Protein AF-A0A969D0C8-F1 (afdb_monomer)

Foldseek 3Di:
DDPVVVVCLQQQKDFLVRLCVVLVHDSVVSVVVQVLLQPDDDDPPDHQWDQDPNTIIGGNLSSVLVNLLSLCVVQAFDSVLSSVVLNQQCVVVVHSRRLQAQVNLVQWDDPQQWTDSVVRGRITGGPPPHGNPCVVSVVQVVQFDADPRRGTQFGDPPDPPDGSRDGNVSDDDDPDD

Nearest PDB structures (foldseek):
  5i44-assembly4_G-2  TM=7.911E-01  e=1.269E-01  Bacillus subtilis subsp. subtilis str. 168
  5i44-assembly4_F-2  TM=8.322E-01  e=2.034E-01  Bacillus subtilis subsp. subtilis str. 168
  5hli-assembly1_A  TM=3.738E-01  e=1.599E+00  Staphylococcus epidermidis
  6elz-assembly1_n  TM=4.197E-01  e=2.277E+00  Saccharomyces cerevisiae S288C
  1ub9-assembly1_A-2  TM=3.449E-01  e=3.648E+00  Pyrococcus horikoshii OT3

Sequence (177 aa):
MTASETKAMKFGIYTIGEMARILRLPTNTVRRWLSAFDNMDWPKGSHYSVNLEGVRVADFHTLLEFYVMAVLVEVGVRTSEVIEAHHHLSQLYSTQHPFVQQSVLESIRTDGKKIHWEKDQILLTLDGSQQLNLQLIRVFFKKLNFDNKGKVRLFWPMGTEKAILMDPERRFGQPSH

Solvent-accessible surface area (backbone atoms only — not comparable to full-atom values): 10331 Å² total; per-residue (Å²): 139,57,77,67,63,63,46,34,67,68,52,39,39,36,40,48,68,52,46,12,63,75,69,72,45,58,50,68,56,47,50,51,52,51,50,55,58,53,70,48,96,56,66,92,92,63,66,59,58,48,74,56,96,90,40,60,30,25,43,53,67,53,54,49,35,50,47,52,50,48,54,45,38,70,37,32,30,54,68,68,57,54,54,50,51,46,56,51,41,16,62,77,69,72,32,92,61,32,75,50,25,46,73,54,55,73,44,60,43,68,84,62,55,36,44,29,30,79,94,70,79,46,74,48,62,38,71,73,81,42,80,53,59,60,62,57,58,53,54,54,52,74,28,50,38,63,48,101,84,34,43,71,42,36,48,22,91,78,37,92,88,52,65,54,78,42,50,76,84,62,58,83,92,71,86,85,126

pLDDT: mean 74.06, std 17.76, range [30.39, 96.62]

Radius of gyration: 16.22 Å; Cα contacts (8 Å, |Δi|>4): 226; chains: 1; bounding box: 55×40×39 Å

Secondary structure (DSSP, 8-state):
--HHHHHHHHHTEEEHHHHHHHHT--HHHHHHHHHHHHTS-PPTT--SEEEETTEEEEEHHHHHHHHHHHHHHHTT--HHHHHHHHHHHHHHTT-S-GGG-HHHHHHEEE-SSEEEETTTTEEEEP-SSS---HHHHHHHHTTEEE-TTS-EEEE-TT-TTS-B---TTSS-SS---

Mean predicted aligned error: 9.63 Å

Structure (mmCIF, N/CA/C/O backbone):
data_AF-A0A969D0C8-F1
#
_entry.id   AF-A0A969D0C8-F1
#
loop_
_atom_site.group_PDB
_atom_site.id
_atom_site.type_symbol
_atom_site.label_atom_id
_atom_site.label_alt_id
_atom_site.label_comp_id
_atom_site.label_asym_id
_atom_site.label_entity_id
_atom_site.label_seq_id
_atom_site.pdbx_PDB_ins_code
_atom_site.Cartn_x
_atom_site.Cartn_y
_atom_site.Cartn_z
_atom_site.occupancy
_atom_site.B_iso_or_equiv
_atom_site.auth_seq_id
_atom_site.auth_comp_id
_atom_site.auth_asym_id
_atom_site.auth_atom_id
_atom_site.pdbx_PDB_model_num
ATOM 1 N N . MET A 1 1 ? 4.299 -19.902 -20.053 1.00 38.31 1 MET A N 1
ATOM 2 C CA . MET A 1 1 ? 5.141 -19.125 -19.122 1.00 38.31 1 MET A CA 1
ATOM 3 C C . MET A 1 1 ? 6.460 -18.865 -19.823 1.00 38.31 1 MET A C 1
ATOM 5 O O . MET A 1 1 ? 7.070 -19.828 -20.276 1.00 38.31 1 MET A O 1
ATOM 9 N N . THR A 1 2 ? 6.837 -17.605 -20.029 1.00 32.97 2 THR A N 1
ATOM 10 C CA . THR A 1 2 ? 8.041 -17.218 -20.793 1.00 32.97 2 THR A CA 1
ATOM 11 C C . THR A 1 2 ? 9.205 -16.873 -19.857 1.00 32.97 2 THR A C 1
ATOM 13 O O . THR A 1 2 ? 9.002 -16.533 -18.693 1.00 32.97 2 THR A O 1
ATOM 16 N N . ALA A 1 3 ? 10.443 -16.968 -20.354 1.00 37.16 3 ALA A N 1
ATOM 17 C CA . ALA A 1 3 ? 11.670 -16.817 -19.560 1.00 37.16 3 ALA A CA 1
ATOM 18 C C . ALA A 1 3 ? 11.807 -15.458 -18.833 1.00 37.16 3 ALA A C 1
ATOM 20 O O . ALA A 1 3 ? 12.469 -15.383 -17.797 1.00 37.16 3 ALA A O 1
ATOM 21 N N . SER A 1 4 ? 11.151 -14.401 -19.325 1.00 39.34 4 SER A N 1
ATOM 22 C CA . SER A 1 4 ? 11.127 -13.084 -18.671 1.00 39.34 4 SER A CA 1
ATOM 23 C C . SER A 1 4 ? 10.300 -13.070 -17.379 1.00 39.34 4 SER A C 1
ATOM 25 O O . SER A 1 4 ? 10.699 -12.422 -16.415 1.00 39.34 4 SER A O 1
ATOM 27 N N . GLU A 1 5 ? 9.216 -13.852 -17.302 1.00 38.56 5 GLU A N 1
ATOM 28 C CA . GLU A 1 5 ? 8.345 -13.937 -16.113 1.00 38.56 5 GLU A CA 1
ATOM 29 C C . GLU A 1 5 ? 9.046 -14.642 -14.941 1.00 38.56 5 GLU A C 1
ATOM 31 O O . GLU A 1 5 ? 8.828 -14.333 -13.773 1.00 38.56 5 GLU A O 1
ATOM 36 N N . THR A 1 6 ? 9.938 -15.592 -15.245 1.00 42.38 6 THR A N 1
ATOM 37 C CA . THR A 1 6 ? 10.742 -16.298 -14.232 1.00 42.38 6 THR A CA 1
ATOM 38 C C . THR A 1 6 ? 11.871 -15.422 -13.680 1.00 42.38 6 THR A C 1
ATOM 40 O O . THR A 1 6 ? 12.403 -15.708 -12.607 1.00 42.38 6 THR A O 1
ATOM 43 N N . LYS A 1 7 ? 12.253 -14.366 -14.412 1.00 39.50 7 LYS A N 1
ATOM 44 C CA . LYS A 1 7 ? 13.307 -13.422 -14.034 1.00 39.50 7 LYS A CA 1
ATOM 45 C C . LYS A 1 7 ? 12.775 -12.429 -12.994 1.00 39.50 7 LYS A C 1
ATOM 47 O O . LYS A 1 7 ? 13.327 -12.367 -11.906 1.00 39.50 7 LYS A O 1
ATOM 52 N N . ALA A 1 8 ? 11.657 -11.756 -13.266 1.00 41.12 8 ALA A N 1
ATOM 53 C CA . ALA A 1 8 ? 11.033 -10.777 -12.363 1.00 41.12 8 ALA A CA 1
ATOM 54 C C . ALA A 1 8 ? 10.718 -11.350 -10.964 1.00 41.12 8 ALA A C 1
ATOM 56 O O . ALA A 1 8 ? 11.125 -10.796 -9.942 1.00 41.12 8 ALA A O 1
ATOM 57 N N . MET A 1 9 ? 10.131 -12.553 -10.919 1.00 45.25 9 MET A N 1
ATOM 58 C CA . MET A 1 9 ? 9.784 -13.247 -9.669 1.00 45.25 9 MET A CA 1
ATOM 59 C C . MET A 1 9 ? 11.009 -13.663 -8.831 1.00 45.25 9 MET A C 1
ATOM 61 O O . MET A 1 9 ? 10.893 -13.847 -7.623 1.00 45.25 9 MET A O 1
ATOM 65 N N . LYS A 1 10 ? 12.190 -13.801 -9.454 1.00 44.91 10 LYS A N 1
ATOM 66 C CA . LYS A 1 10 ? 13.462 -14.083 -8.764 1.00 44.91 10 LYS A CA 1
ATOM 67 C C . LYS A 1 10 ? 14.134 -12.835 -8.181 1.00 44.91 10 LYS A C 1
ATOM 69 O O . LYS A 1 10 ? 15.018 -13.001 -7.348 1.00 44.91 10 LYS A O 1
ATOM 74 N N . PHE A 1 11 ? 13.741 -11.632 -8.607 1.00 52.44 11 PHE A N 1
ATOM 75 C CA . PHE A 1 11 ? 14.396 -10.367 -8.238 1.00 52.44 11 PHE A CA 1
ATOM 76 C C . PHE A 1 11 ? 13.518 -9.429 -7.398 1.00 52.44 11 PHE A C 1
ATOM 78 O O . PHE A 1 11 ? 13.936 -8.316 -7.100 1.00 52.44 11 PHE A O 1
ATOM 85 N N . GLY A 1 12 ? 12.305 -9.849 -7.020 1.00 69.38 12 GLY A N 1
ATOM 86 C CA . GLY A 1 12 ? 11.423 -9.038 -6.173 1.00 69.38 12 GLY A CA 1
ATOM 87 C C . GLY A 1 12 ? 10.937 -7.744 -6.837 1.00 69.38 12 GLY A C 1
ATOM 88 O O . GLY A 1 12 ? 10.541 -6.821 -6.131 1.00 69.38 12 GLY A O 1
ATOM 89 N N . ILE A 1 13 ? 10.964 -7.681 -8.173 1.00 80.38 13 ILE A N 1
ATOM 90 C CA . ILE A 1 13 ? 10.422 -6.575 -8.966 1.00 80.38 13 ILE A CA 1
ATOM 91 C C . ILE A 1 13 ? 9.323 -7.082 -9.889 1.00 80.38 13 ILE A C 1
ATOM 93 O O . ILE A 1 13 ? 9.378 -8.202 -10.392 1.00 80.38 13 ILE A O 1
ATOM 97 N N . TYR A 1 14 ? 8.329 -6.236 -10.114 1.00 84.75 14 TYR A N 1
ATOM 98 C CA . TYR A 1 14 ? 7.092 -6.586 -10.785 1.00 84.75 14 TYR A CA 1
ATOM 99 C C . TYR A 1 14 ? 6.727 -5.519 -11.799 1.00 84.75 14 TYR A C 1
ATOM 101 O O . TYR A 1 14 ? 6.583 -4.340 -11.476 1.00 84.75 14 TYR A O 1
ATOM 109 N N . THR A 1 15 ? 6.528 -5.935 -13.042 1.00 90.56 15 THR A N 1
ATOM 110 C CA . THR A 1 15 ? 5.886 -5.090 -14.046 1.00 90.56 15 THR A CA 1
ATOM 111 C C . THR A 1 15 ? 4.417 -4.863 -13.684 1.00 90.56 15 THR A C 1
ATOM 113 O O . THR A 1 15 ? 3.783 -5.684 -13.018 1.00 90.56 15 THR A O 1
ATOM 116 N N . ILE A 1 16 ? 3.818 -3.794 -14.215 1.00 93.44 16 ILE A N 1
ATOM 117 C CA . ILE A 1 16 ? 2.374 -3.530 -14.057 1.00 93.44 16 ILE A CA 1
ATOM 118 C C . ILE A 1 16 ? 1.531 -4.742 -14.503 1.00 93.44 16 ILE A C 1
ATOM 120 O O . ILE A 1 16 ? 0.523 -5.061 -13.875 1.00 93.44 16 ILE A O 1
ATOM 124 N N . GLY A 1 17 ? 1.939 -5.435 -15.574 1.00 89.62 17 GLY A N 1
ATOM 125 C CA . GLY A 1 17 ? 1.243 -6.625 -16.071 1.00 89.62 17 GLY A CA 1
ATOM 126 C C . GLY A 1 17 ? 1.322 -7.815 -15.110 1.00 89.62 17 GLY A C 1
ATOM 127 O O . GLY A 1 17 ? 0.329 -8.514 -14.902 1.00 89.62 17 GLY A O 1
ATOM 128 N N . GLU A 1 18 ? 2.476 -8.031 -14.479 1.00 86.56 18 GLU A N 1
ATOM 129 C CA . GLU A 1 18 ? 2.645 -9.066 -13.456 1.00 86.56 18 GLU A CA 1
ATOM 130 C C . GLU A 1 18 ? 1.838 -8.758 -12.203 1.00 86.56 18 GLU A C 1
ATOM 132 O O . GLU A 1 18 ? 1.086 -9.623 -11.757 1.00 86.56 18 GLU A O 1
ATOM 137 N N . MET A 1 19 ? 1.912 -7.525 -11.693 1.00 89.31 19 MET A N 1
ATOM 138 C CA . MET A 1 19 ? 1.097 -7.083 -10.560 1.00 89.31 19 MET A CA 1
ATOM 139 C C . MET A 1 19 ? -0.395 -7.279 -10.846 1.00 89.31 19 MET A C 1
ATOM 141 O O . MET A 1 19 ? -1.100 -7.865 -10.034 1.00 89.31 19 MET A O 1
ATOM 145 N N . ALA A 1 20 ? -0.875 -6.863 -12.023 1.00 90.88 20 ALA A N 1
ATOM 146 C CA . ALA A 1 20 ? -2.274 -7.016 -12.427 1.00 90.88 20 ALA A CA 1
ATOM 147 C C . ALA A 1 20 ? -2.731 -8.479 -12.393 1.00 90.88 20 ALA A C 1
ATOM 149 O O . ALA A 1 20 ? -3.786 -8.796 -11.849 1.00 90.88 20 ALA A O 1
ATOM 150 N N . ARG A 1 21 ? -1.907 -9.389 -12.911 1.00 85.25 21 ARG A N 1
ATOM 151 C CA . ARG A 1 21 ? -2.186 -10.827 -12.894 1.00 85.25 21 ARG A CA 1
ATOM 152 C C . ARG A 1 21 ? -2.145 -11.421 -11.484 1.00 85.25 21 ARG A C 1
ATOM 154 O O . ARG A 1 21 ? -3.011 -12.229 -11.159 1.00 85.25 21 ARG A O 1
ATOM 161 N N . ILE A 1 22 ? -1.162 -11.044 -10.665 1.00 81.62 22 ILE A N 1
ATOM 162 C CA . ILE A 1 22 ? -1.009 -11.540 -9.287 1.00 81.62 22 ILE A CA 1
ATOM 163 C C . ILE A 1 22 ? -2.186 -11.079 -8.424 1.00 81.62 22 ILE A C 1
ATOM 165 O O . ILE A 1 22 ? -2.800 -11.890 -7.733 1.00 81.62 22 ILE A O 1
ATOM 169 N N . LEU A 1 23 ? -2.521 -9.792 -8.506 1.00 84.62 23 LEU A N 1
ATOM 170 C CA . LEU A 1 23 ? -3.589 -9.157 -7.735 1.00 84.62 23 LEU A CA 1
ATOM 171 C C . LEU A 1 23 ? -4.983 -9.412 -8.323 1.00 84.62 23 LEU A C 1
ATOM 173 O O . LEU A 1 23 ? -5.976 -9.074 -7.692 1.00 84.62 23 LEU A O 1
ATOM 177 N N . ARG A 1 24 ? -5.063 -10.000 -9.526 1.00 86.62 24 ARG A N 1
ATOM 178 C CA . ARG A 1 24 ? -6.306 -10.210 -10.291 1.00 86.62 24 ARG A CA 1
ATOM 179 C C . ARG A 1 24 ? -7.084 -8.909 -10.524 1.00 86.62 24 ARG A C 1
ATOM 181 O O . ARG A 1 24 ? -8.310 -8.886 -10.482 1.00 86.62 24 ARG A O 1
ATOM 188 N N . LEU A 1 25 ? -6.358 -7.830 -10.806 1.00 92.19 25 LEU A N 1
ATOM 189 C CA . LEU A 1 25 ? -6.903 -6.502 -11.085 1.00 92.19 25 LEU A CA 1
ATOM 190 C C . LEU A 1 25 ? -6.736 -6.137 -12.565 1.00 92.19 25 LEU A C 1
ATOM 192 O O . LEU A 1 25 ? -5.778 -6.577 -13.206 1.00 92.19 25 LEU A O 1
ATOM 196 N N . PRO A 1 26 ? -7.593 -5.261 -13.119 1.00 96.44 26 PRO A N 1
ATOM 197 C CA . PRO A 1 26 ? -7.346 -4.679 -14.431 1.00 96.44 26 PRO A CA 1
ATOM 198 C C . PRO A 1 26 ? -6.002 -3.937 -14.466 1.00 96.44 26 PRO A C 1
ATOM 200 O O . PRO A 1 26 ? -5.683 -3.156 -1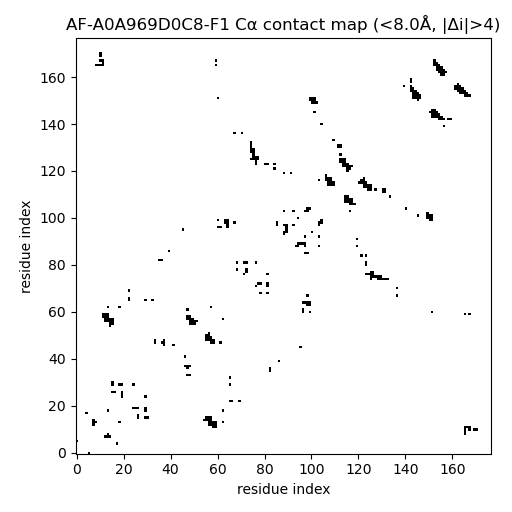3.567 1.00 96.44 26 PRO A O 1
ATOM 203 N N . THR A 1 27 ? -5.234 -4.099 -15.546 1.00 96.25 27 THR A N 1
ATOM 204 C CA . THR A 1 27 ? -3.927 -3.433 -15.723 1.00 96.25 27 THR A CA 1
ATOM 205 C C . THR A 1 27 ? -4.022 -1.911 -15.586 1.00 96.25 27 THR A C 1
ATOM 207 O O . THR A 1 27 ? -3.133 -1.281 -15.016 1.00 96.25 27 THR A O 1
ATOM 210 N N . ASN A 1 28 ? -5.118 -1.311 -16.062 1.00 96.62 28 ASN A N 1
ATOM 211 C CA . ASN A 1 28 ? -5.357 0.125 -15.917 1.00 96.62 28 ASN A CA 1
ATOM 212 C C . ASN A 1 28 ? -5.545 0.547 -14.453 1.00 96.62 28 ASN A C 1
ATOM 214 O O . ASN A 1 28 ? -5.093 1.630 -14.089 1.00 96.62 28 ASN A O 1
ATOM 218 N N . THR A 1 29 ? -6.150 -0.293 -13.609 1.00 96.19 29 THR A N 1
ATOM 219 C CA . THR A 1 29 ? -6.295 -0.028 -12.169 1.00 96.19 29 THR A CA 1
ATOM 220 C C . THR A 1 29 ? -4.928 0.024 -11.500 1.00 96.19 29 THR A C 1
ATOM 222 O O . THR A 1 29 ? -4.594 1.035 -10.886 1.00 96.19 29 THR A O 1
ATOM 225 N N . VAL A 1 30 ? -4.097 -1.000 -11.717 1.00 96.12 30 VAL A N 1
ATOM 226 C CA . VAL A 1 30 ? -2.728 -1.054 -11.175 1.00 96.12 30 VAL A CA 1
ATOM 227 C C . VAL A 1 30 ? -1.901 0.137 -11.653 1.00 96.12 30 VAL A C 1
ATOM 229 O O . VAL A 1 30 ? -1.245 0.796 -10.852 1.00 96.12 30 VAL A O 1
ATOM 232 N N . ARG A 1 31 ? -1.971 0.473 -12.949 1.00 95.94 31 ARG A N 1
ATOM 233 C CA . ARG A 1 31 ? -1.275 1.641 -13.505 1.00 95.94 31 ARG A CA 1
ATOM 234 C C . ARG A 1 31 ? -1.708 2.940 -12.822 1.00 95.94 31 ARG A C 1
ATOM 236 O O . ARG A 1 31 ? -0.854 3.762 -12.506 1.00 95.94 31 ARG A O 1
ATOM 243 N N . ARG A 1 32 ? -3.015 3.132 -12.604 1.00 95.50 32 ARG A N 1
ATOM 244 C CA . ARG A 1 32 ? -3.549 4.332 -11.941 1.00 95.50 32 ARG A CA 1
ATOM 245 C C . ARG A 1 32 ? -3.088 4.431 -10.493 1.00 95.50 32 ARG A C 1
ATOM 247 O O . ARG A 1 32 ? -2.685 5.514 -10.089 1.00 95.50 32 ARG A O 1
ATOM 254 N N . TRP A 1 33 ? -3.119 3.334 -9.738 1.00 96.25 33 TRP A N 1
ATOM 255 C CA . TRP A 1 33 ? -2.635 3.321 -8.355 1.00 96.25 33 TRP A CA 1
ATOM 256 C C . TRP A 1 33 ? -1.141 3.619 -8.279 1.00 96.25 33 TRP A C 1
ATOM 258 O O . TRP A 1 33 ? -0.735 4.470 -7.499 1.00 96.25 33 TRP A O 1
ATOM 268 N N . LEU A 1 34 ? -0.336 3.019 -9.160 1.00 94.62 34 LEU A N 1
ATOM 269 C CA . LEU A 1 34 ? 1.111 3.244 -9.183 1.00 94.62 34 LEU A CA 1
ATOM 270 C C . LEU A 1 34 ? 1.465 4.686 -9.529 1.00 94.62 34 LEU A C 1
ATOM 272 O O . LEU A 1 34 ? 2.328 5.279 -8.898 1.00 94.62 34 LEU A O 1
ATOM 276 N N . SER A 1 35 ? 0.762 5.284 -10.491 1.00 93.81 35 SER A N 1
ATOM 277 C CA . SER A 1 35 ? 0.888 6.718 -10.758 1.00 93.81 35 SER A CA 1
ATOM 278 C C . SER A 1 35 ? 0.416 7.587 -9.593 1.00 93.81 35 SER A C 1
ATOM 280 O O . SER A 1 35 ? 1.051 8.597 -9.329 1.00 93.81 35 SER A O 1
ATOM 282 N N . ALA A 1 36 ? -0.660 7.223 -8.890 1.00 92.94 36 ALA A N 1
ATOM 283 C CA . ALA A 1 36 ? -1.110 7.981 -7.723 1.00 92.94 36 ALA A CA 1
ATOM 284 C C . ALA A 1 36 ? -0.065 7.959 -6.602 1.00 92.94 36 ALA A C 1
ATOM 286 O O . ALA A 1 36 ? 0.207 9.003 -6.024 1.00 92.94 36 ALA A O 1
ATOM 287 N N . PHE A 1 37 ? 0.542 6.799 -6.344 1.00 91.81 37 PHE A N 1
ATOM 288 C CA . PHE A 1 37 ? 1.586 6.652 -5.337 1.00 91.81 37 PHE A CA 1
ATOM 289 C C . PHE A 1 37 ? 2.854 7.401 -5.751 1.00 91.81 37 PHE A C 1
ATOM 291 O O . PHE A 1 37 ? 3.355 8.179 -4.958 1.00 91.81 37 PHE A O 1
ATOM 298 N N . ASP A 1 38 ? 3.340 7.269 -6.989 1.00 89.94 38 ASP A N 1
ATOM 299 C CA . ASP A 1 38 ? 4.540 7.999 -7.443 1.00 89.94 38 ASP A CA 1
ATOM 300 C C . ASP A 1 38 ? 4.375 9.527 -7.478 1.00 89.94 38 ASP A C 1
ATOM 302 O O . ASP A 1 38 ? 5.367 10.242 -7.373 1.00 89.94 38 ASP A O 1
ATOM 306 N N . ASN A 1 39 ? 3.145 10.025 -7.625 1.00 89.19 39 ASN A N 1
ATOM 307 C CA . ASN A 1 39 ? 2.849 11.459 -7.650 1.00 89.19 39 ASN A CA 1
ATOM 308 C C . ASN A 1 39 ? 2.657 12.076 -6.251 1.00 89.19 39 ASN A C 1
ATOM 310 O O . ASN A 1 39 ? 2.372 13.271 -6.164 1.00 89.19 39 ASN A O 1
ATOM 314 N N . MET A 1 40 ? 2.748 11.291 -5.171 1.00 86.00 40 MET A N 1
ATOM 315 C CA . MET A 1 40 ? 2.734 11.834 -3.809 1.00 86.00 40 MET A CA 1
ATOM 316 C C . MET A 1 40 ? 4.042 12.575 -3.504 1.00 86.00 40 MET A C 1
ATOM 318 O O . MET A 1 40 ? 5.074 12.334 -4.133 1.00 86.00 40 MET A O 1
ATOM 322 N N . ASP A 1 41 ? 3.993 13.481 -2.528 1.00 82.06 41 ASP A N 1
ATOM 323 C CA . ASP A 1 41 ? 5.163 14.247 -2.106 1.00 82.06 41 ASP A CA 1
ATOM 324 C C . ASP A 1 41 ? 6.080 13.376 -1.237 1.00 82.06 41 ASP A C 1
ATOM 326 O O . ASP A 1 41 ? 5.866 13.200 -0.035 1.00 82.06 41 ASP A O 1
ATOM 330 N N . TRP A 1 42 ? 7.073 12.760 -1.877 1.00 79.88 42 TRP A N 1
ATOM 331 C CA . TRP A 1 42 ? 8.028 11.879 -1.218 1.00 79.88 42 TRP A CA 1
ATOM 332 C C . TRP A 1 42 ? 9.370 12.562 -0.952 1.00 79.88 42 TRP A C 1
ATOM 334 O O . TRP A 1 42 ? 9.827 13.382 -1.755 1.00 79.88 42 TRP A O 1
ATOM 344 N N . PRO A 1 43 ? 10.097 12.145 0.105 1.00 74.88 43 PRO A N 1
ATOM 345 C CA . PRO A 1 43 ? 11.495 12.514 0.267 1.00 74.88 43 PRO A CA 1
ATOM 346 C C . PRO A 1 43 ? 12.294 12.187 -0.998 1.00 74.88 43 PRO A C 1
ATOM 348 O O . PRO A 1 43 ? 12.148 11.108 -1.583 1.00 74.88 43 PRO A O 1
ATOM 351 N N . LYS A 1 44 ? 13.166 13.115 -1.400 1.00 68.75 44 LYS A N 1
ATOM 352 C CA . LYS A 1 44 ? 13.945 13.036 -2.641 1.00 68.75 44 LYS A CA 1
ATOM 353 C C . LYS A 1 44 ? 14.615 11.663 -2.804 1.00 68.75 44 LYS A C 1
ATOM 355 O O . LYS A 1 44 ? 15.421 11.266 -1.968 1.00 68.75 44 LYS A O 1
ATOM 360 N N . GLY A 1 45 ? 14.310 10.982 -3.910 1.00 64.81 45 GLY A N 1
ATOM 361 C CA . GLY A 1 45 ? 14.854 9.660 -4.245 1.00 64.81 45 GLY A CA 1
ATOM 362 C C . GLY A 1 45 ? 13.987 8.472 -3.816 1.00 64.81 45 GLY A C 1
ATOM 363 O O . GLY A 1 45 ? 14.343 7.340 -4.133 1.00 64.81 45 GLY A O 1
ATOM 364 N N . SER A 1 46 ? 12.855 8.707 -3.147 1.00 75.50 46 SER A N 1
ATOM 365 C CA . SER A 1 46 ? 11.878 7.657 -2.840 1.00 75.50 46 SER A CA 1
ATOM 366 C C . SER A 1 46 ? 10.849 7.578 -3.965 1.00 75.50 46 SER A C 1
ATOM 368 O O . SER A 1 46 ? 10.173 8.560 -4.268 1.00 75.50 46 SER A O 1
ATOM 370 N N . HIS A 1 47 ? 10.746 6.409 -4.592 1.00 81.44 47 HIS A N 1
ATOM 371 C CA . HIS A 1 47 ? 9.798 6.146 -5.670 1.00 81.44 47 HIS A CA 1
ATOM 372 C C . HIS A 1 47 ? 9.178 4.770 -5.485 1.00 81.44 47 HIS A C 1
ATOM 374 O O . HIS A 1 47 ? 9.825 3.835 -5.010 1.00 81.44 47 HIS A O 1
ATOM 380 N N . TYR A 1 48 ? 7.914 4.654 -5.863 1.00 89.31 48 TYR A N 1
ATOM 381 C CA . TYR A 1 48 ? 7.163 3.407 -5.858 1.00 89.31 48 TYR A CA 1
ATOM 382 C C . TYR A 1 48 ? 7.410 2.581 -7.117 1.00 89.31 48 TYR A C 1
ATOM 384 O O . TYR A 1 48 ? 7.198 1.368 -7.133 1.00 89.31 48 TYR A O 1
ATOM 392 N N . SER A 1 49 ? 7.884 3.225 -8.182 1.00 90.62 49 SER A N 1
ATOM 393 C CA . SER A 1 49 ? 8.343 2.529 -9.371 1.00 90.62 49 SER A CA 1
ATOM 394 C C . SER A 1 49 ? 9.562 3.174 -10.009 1.00 90.62 49 SER A C 1
ATOM 396 O O . SER A 1 49 ? 9.831 4.364 -9.859 1.00 90.62 49 SER A O 1
ATOM 398 N N . VAL A 1 50 ? 10.290 2.365 -10.771 1.00 88.12 50 VAL A N 1
ATOM 399 C CA . VAL A 1 50 ? 11.427 2.797 -11.581 1.00 88.12 50 VAL A CA 1
ATOM 400 C C . VAL A 1 50 ? 11.251 2.310 -13.013 1.00 88.12 50 VAL A C 1
ATOM 402 O O . VAL A 1 50 ? 10.606 1.291 -13.268 1.00 88.12 50 VAL A O 1
ATOM 405 N N . ASN A 1 51 ? 11.825 3.039 -13.969 1.00 87.50 51 ASN A N 1
ATOM 406 C CA . ASN A 1 51 ? 11.926 2.565 -15.345 1.00 87.50 51 ASN A CA 1
ATOM 407 C C . ASN A 1 51 ? 13.216 1.756 -15.501 1.00 87.50 51 ASN A C 1
ATOM 409 O O . ASN A 1 51 ? 14.310 2.311 -15.423 1.00 87.50 51 ASN A O 1
ATOM 413 N N . LEU A 1 52 ? 13.077 0.457 -15.753 1.00 82.06 52 LEU A N 1
ATOM 414 C CA . LEU A 1 52 ? 14.169 -0.462 -16.040 1.00 82.06 52 LEU A CA 1
ATOM 415 C C . LEU A 1 52 ? 14.073 -0.887 -17.506 1.00 82.06 52 LEU A C 1
ATOM 417 O O . LEU A 1 52 ? 13.096 -1.518 -17.898 1.00 82.06 52 LEU A O 1
ATOM 421 N N . GLU A 1 53 ? 15.059 -0.508 -18.323 1.00 85.94 53 GLU A N 1
ATOM 422 C CA . GLU A 1 53 ? 15.115 -0.870 -19.753 1.00 85.94 53 GLU A CA 1
ATOM 423 C C . GLU A 1 53 ? 13.821 -0.518 -20.526 1.00 85.94 53 GLU A C 1
ATOM 425 O O . GLU A 1 53 ? 13.340 -1.273 -21.367 1.00 85.94 53 GLU A O 1
ATOM 430 N N . GLY A 1 54 ? 13.221 0.639 -20.218 1.00 86.12 54 GLY A N 1
ATOM 431 C CA . GLY A 1 54 ? 11.970 1.095 -20.843 1.00 86.12 54 GLY A CA 1
ATOM 432 C C . GLY A 1 54 ? 10.696 0.462 -20.270 1.00 86.12 54 GLY A C 1
ATOM 433 O O . GLY A 1 54 ? 9.600 0.744 -20.755 1.00 86.12 54 GLY A O 1
ATOM 434 N N . VAL A 1 55 ? 10.813 -0.357 -19.223 1.00 86.75 55 VAL A N 1
ATOM 435 C CA . VAL A 1 55 ? 9.688 -1.001 -18.544 1.00 86.75 55 VAL A CA 1
ATOM 436 C C . VAL A 1 55 ? 9.546 -0.456 -17.127 1.00 86.75 55 VAL A C 1
ATOM 438 O O . VAL A 1 55 ? 10.476 -0.506 -16.325 1.00 86.75 55 VAL A O 1
ATOM 441 N N . ARG A 1 56 ? 8.352 0.041 -16.794 1.00 90.25 56 ARG A N 1
ATOM 442 C CA . ARG A 1 56 ? 8.024 0.496 -15.439 1.00 90.25 56 ARG A CA 1
ATOM 443 C C . ARG A 1 56 ? 7.801 -0.705 -14.521 1.00 90.25 56 ARG A C 1
ATOM 445 O O . ARG A 1 56 ? 6.900 -1.515 -14.773 1.00 90.25 56 ARG A O 1
ATOM 452 N N . VAL A 1 57 ? 8.604 -0.799 -13.467 1.00 89.06 57 VAL A N 1
ATOM 453 C CA . VAL A 1 57 ? 8.582 -1.884 -12.479 1.00 89.06 57 VAL A CA 1
ATOM 454 C C . VAL A 1 57 ? 8.463 -1.329 -11.065 1.00 89.06 57 VAL A C 1
ATOM 456 O O . VAL A 1 57 ? 8.981 -0.254 -10.774 1.00 89.06 57 VAL A O 1
ATOM 459 N N . ALA A 1 58 ? 7.781 -2.067 -10.199 1.00 90.88 58 ALA A N 1
ATOM 460 C CA . ALA A 1 58 ? 7.640 -1.778 -8.777 1.00 90.88 58 ALA A CA 1
ATOM 461 C C . ALA A 1 58 ? 8.243 -2.914 -7.946 1.00 90.88 58 ALA A C 1
ATOM 463 O O . ALA A 1 58 ? 8.401 -4.030 -8.442 1.00 90.88 58 ALA A O 1
ATOM 464 N N . ASP A 1 59 ? 8.588 -2.640 -6.695 1.00 87.50 59 ASP A N 1
ATOM 465 C CA . ASP A 1 59 ? 9.189 -3.638 -5.816 1.00 87.50 59 ASP A CA 1
ATOM 466 C C . ASP A 1 59 ? 8.142 -4.547 -5.139 1.00 87.50 59 ASP A C 1
ATOM 468 O O . ASP A 1 59 ? 6.923 -4.409 -5.297 1.00 87.50 59 ASP A O 1
ATOM 472 N N . PHE A 1 60 ? 8.639 -5.512 -4.372 1.00 83.50 60 PHE A N 1
ATOM 473 C CA . PHE A 1 60 ? 7.821 -6.447 -3.610 1.00 83.50 60 PHE A CA 1
ATOM 474 C C . PHE A 1 60 ? 6.910 -5.760 -2.584 1.00 83.50 60 PHE A C 1
ATOM 476 O O . PHE A 1 60 ? 5.743 -6.139 -2.470 1.00 83.50 60 PHE A O 1
ATOM 483 N N . HIS A 1 61 ? 7.399 -4.749 -1.863 1.00 86.19 61 HIS A N 1
ATOM 484 C CA . HIS A 1 61 ? 6.585 -4.056 -0.863 1.00 86.19 61 HIS A CA 1
ATOM 485 C C . HIS A 1 61 ? 5.427 -3.317 -1.526 1.00 86.19 61 HIS A C 1
ATOM 487 O O . HIS A 1 61 ? 4.302 -3.405 -1.047 1.00 86.19 61 HIS A O 1
ATOM 493 N N . THR A 1 62 ? 5.655 -2.704 -2.687 1.00 91.31 62 THR A N 1
ATOM 494 C CA . THR A 1 62 ? 4.604 -2.071 -3.492 1.00 91.31 62 THR A CA 1
ATOM 495 C C . THR A 1 62 ? 3.539 -3.068 -3.948 1.00 91.31 62 THR A C 1
ATOM 497 O O . THR A 1 62 ? 2.345 -2.772 -3.911 1.00 91.31 62 THR A O 1
ATOM 500 N N . LEU A 1 63 ? 3.937 -4.278 -4.358 1.00 88.94 63 LEU A N 1
ATOM 501 C CA . LEU A 1 63 ? 2.981 -5.339 -4.686 1.00 88.94 63 LEU A CA 1
ATOM 502 C C . LEU A 1 63 ? 2.094 -5.692 -3.482 1.00 88.94 63 LEU A C 1
ATOM 504 O O . LEU A 1 63 ? 0.888 -5.881 -3.644 1.00 88.94 63 LEU A O 1
ATOM 508 N N . LEU A 1 64 ? 2.676 -5.776 -2.286 1.00 86.81 64 LEU A N 1
ATOM 509 C CA . LEU A 1 64 ? 1.944 -6.085 -1.060 1.00 86.81 64 LEU A CA 1
ATOM 510 C C . LEU A 1 64 ? 1.057 -4.919 -0.583 1.00 86.81 64 LEU A C 1
ATOM 512 O O . LEU A 1 64 ? -0.082 -5.160 -0.189 1.00 86.81 64 LEU A O 1
ATOM 516 N N . GLU A 1 65 ? 1.520 -3.671 -0.689 1.00 91.62 65 GLU A N 1
ATOM 517 C CA . GLU A 1 65 ? 0.709 -2.459 -0.479 1.00 91.62 65 GLU A CA 1
ATOM 518 C C . GLU A 1 65 ? -0.554 -2.506 -1.345 1.00 91.62 65 GLU A C 1
ATOM 520 O O . GLU A 1 65 ? -1.673 -2.311 -0.867 1.00 91.62 65 GLU A O 1
ATOM 525 N N . PHE A 1 66 ? -0.394 -2.861 -2.624 1.00 92.94 66 PHE A N 1
ATOM 526 C CA . PHE A 1 66 ? -1.515 -2.945 -3.557 1.00 92.94 66 PHE A CA 1
ATOM 527 C C . PHE A 1 66 ? -2.438 -4.119 -3.262 1.00 92.94 66 PHE A C 1
ATOM 529 O O . PHE A 1 66 ? -3.631 -4.030 -3.545 1.00 92.94 66 PHE A O 1
ATOM 536 N N . TYR A 1 67 ? -1.924 -5.201 -2.678 1.00 88.12 67 TYR A N 1
ATOM 537 C CA . TYR A 1 67 ? -2.774 -6.270 -2.172 1.00 88.12 67 TYR A CA 1
ATOM 538 C C . TYR A 1 67 ? -3.678 -5.759 -1.046 1.00 88.12 67 TYR A C 1
ATOM 540 O O . TYR A 1 67 ? -4.889 -5.968 -1.098 1.00 88.12 67 TYR A O 1
ATOM 548 N N . VAL A 1 68 ? -3.124 -5.058 -0.050 1.00 87.31 68 VAL A N 1
ATOM 549 C CA . VAL A 1 68 ? -3.927 -4.502 1.054 1.00 87.31 68 VAL A CA 1
ATOM 550 C C . VAL A 1 68 ? -4.938 -3.492 0.519 1.00 87.31 68 VAL A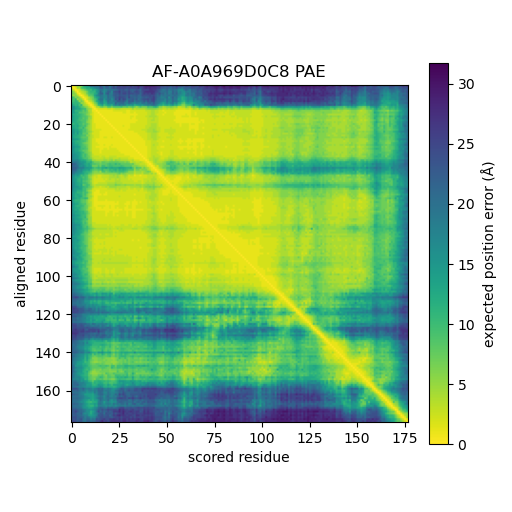 C 1
ATOM 552 O O . VAL A 1 68 ? -6.120 -3.575 0.848 1.00 87.31 68 VAL A O 1
ATOM 555 N N . MET A 1 69 ? -4.508 -2.608 -0.381 1.00 91.25 69 MET A N 1
ATOM 556 C CA . MET A 1 69 ? -5.384 -1.657 -1.062 1.00 91.25 69 MET A CA 1
ATOM 557 C C . MET A 1 69 ? -6.521 -2.349 -1.825 1.00 91.25 69 MET A C 1
ATOM 559 O O . MET A 1 69 ? -7.663 -1.902 -1.741 1.00 91.25 69 MET A O 1
ATOM 563 N N . ALA A 1 70 ? -6.242 -3.449 -2.530 1.00 88.94 70 ALA A N 1
ATOM 564 C CA . ALA A 1 70 ? -7.259 -4.228 -3.232 1.00 88.94 70 ALA A CA 1
ATOM 565 C C . ALA A 1 70 ? -8.306 -4.792 -2.275 1.00 88.94 70 ALA A C 1
ATOM 567 O O . ALA A 1 70 ? -9.493 -4.634 -2.538 1.00 88.94 70 ALA A O 1
ATOM 568 N N . VAL A 1 71 ? -7.881 -5.359 -1.143 1.00 83.50 71 VAL A N 1
ATOM 569 C CA . VAL A 1 71 ? -8.808 -5.872 -0.128 1.00 83.50 71 VAL A CA 1
ATOM 570 C C . VAL A 1 71 ? -9.657 -4.747 0.467 1.00 83.50 71 VAL A C 1
ATOM 572 O O . VAL A 1 71 ? -10.860 -4.921 0.627 1.00 83.50 71 VAL A O 1
ATOM 575 N N . LEU A 1 72 ? -9.068 -3.582 0.764 1.00 84.12 72 LEU A N 1
ATOM 576 C CA . LEU A 1 72 ? -9.800 -2.423 1.293 1.00 84.12 72 LEU A CA 1
ATOM 577 C C . LEU A 1 72 ? -10.848 -1.898 0.300 1.00 84.12 72 LEU A C 1
ATOM 579 O O . LEU A 1 72 ? -11.977 -1.604 0.686 1.00 84.12 72 LEU A O 1
ATOM 583 N N . VAL A 1 73 ? -10.489 -1.809 -0.982 1.00 87.81 73 VAL A N 1
ATOM 584 C CA . VAL A 1 73 ? -11.417 -1.393 -2.042 1.00 87.81 73 VAL A CA 1
ATOM 585 C C . VAL A 1 73 ? -12.508 -2.441 -2.268 1.00 87.81 73 VAL A C 1
ATOM 587 O O . VAL A 1 73 ? -13.666 -2.077 -2.450 1.00 87.81 73 VAL A O 1
ATOM 590 N N . GLU A 1 74 ? -12.168 -3.730 -2.221 1.00 83.44 74 GLU A N 1
ATOM 591 C CA . GLU A 1 74 ? -13.122 -4.833 -2.376 1.00 83.44 74 GLU A CA 1
ATOM 592 C C . GLU A 1 74 ? -14.197 -4.808 -1.286 1.00 83.44 74 GLU A C 1
ATOM 594 O O . GLU A 1 74 ? -15.366 -4.997 -1.600 1.00 83.44 74 GLU A O 1
ATOM 599 N N . VAL A 1 75 ? -13.838 -4.485 -0.037 1.00 77.44 75 VAL A N 1
ATOM 600 C CA . VAL A 1 75 ? -14.805 -4.365 1.072 1.00 77.44 75 VAL A CA 1
ATOM 601 C C . VAL A 1 75 ? -15.578 -3.039 1.088 1.00 77.44 75 VAL A C 1
ATOM 603 O O . VAL A 1 75 ? -16.318 -2.788 2.038 1.00 77.44 75 VAL A O 1
ATOM 606 N N . GLY A 1 76 ? -15.430 -2.196 0.061 1.00 79.19 76 GLY A N 1
ATOM 607 C CA . GLY A 1 76 ? -16.248 -0.995 -0.127 1.00 79.19 76 GLY A CA 1
ATOM 608 C C . GLY A 1 76 ? -15.629 0.312 0.373 1.00 79.19 76 GLY A C 1
ATOM 609 O O . GLY A 1 76 ? -16.344 1.301 0.538 1.00 79.19 76 GLY A O 1
ATOM 610 N N . VAL A 1 77 ? -14.317 0.360 0.638 1.00 84.06 77 VAL A N 1
ATOM 611 C CA . VAL A 1 77 ? -13.629 1.638 0.891 1.00 84.06 77 VAL A CA 1
ATOM 612 C C . VAL A 1 77 ? -13.348 2.331 -0.441 1.00 84.06 77 VAL A C 1
ATOM 614 O O . VAL A 1 77 ? -12.824 1.722 -1.380 1.00 84.06 77 VAL A O 1
ATOM 617 N N . ARG A 1 78 ? -13.634 3.634 -0.549 1.00 88.38 78 ARG A N 1
ATOM 618 C CA . ARG A 1 78 ? -13.341 4.369 -1.786 1.00 88.38 78 ARG A CA 1
ATOM 619 C C . ARG A 1 78 ? -11.835 4.418 -2.015 1.00 88.38 78 ARG A C 1
ATOM 621 O O . ARG A 1 78 ? -11.060 4.724 -1.115 1.00 88.38 78 ARG A O 1
ATOM 628 N N . THR A 1 79 ? -11.409 4.205 -3.259 1.00 91.19 79 THR A N 1
ATOM 629 C CA . THR A 1 79 ? -9.987 4.246 -3.643 1.00 91.19 79 THR A CA 1
ATOM 630 C C . THR A 1 79 ? -9.282 5.529 -3.188 1.00 91.19 79 THR A C 1
ATOM 632 O O . THR A 1 79 ? -8.140 5.463 -2.750 1.00 91.19 79 THR A O 1
ATOM 635 N N . SER A 1 80 ? -9.950 6.684 -3.269 1.00 90.88 80 SER A N 1
ATOM 636 C CA . SER A 1 80 ? -9.396 7.963 -2.807 1.00 90.88 80 SER A CA 1
ATOM 637 C C . SER A 1 80 ? -9.120 7.979 -1.304 1.00 90.88 80 SER A C 1
ATOM 639 O O . SER A 1 80 ? -8.082 8.479 -0.894 1.00 90.88 80 SER A O 1
ATOM 641 N N . GLU A 1 81 ? -10.006 7.388 -0.501 1.00 89.12 81 GLU A N 1
ATOM 642 C CA . GLU A 1 81 ? -9.842 7.312 0.954 1.00 89.12 81 GLU A CA 1
ATOM 643 C C . GLU A 1 81 ? -8.695 6.372 1.335 1.00 89.12 81 GLU A C 1
ATOM 645 O O . GLU A 1 81 ? -7.935 6.666 2.251 1.00 89.12 81 GLU A O 1
ATOM 650 N N . VAL A 1 82 ? -8.513 5.267 0.600 1.00 90.62 82 VAL A N 1
ATOM 651 C CA . VAL A 1 82 ? -7.359 4.377 0.813 1.00 90.62 82 VAL A CA 1
ATOM 652 C C . VAL A 1 82 ? -6.043 5.086 0.472 1.00 90.62 82 VAL A C 1
ATOM 654 O O . VAL A 1 82 ? -5.076 4.961 1.216 1.00 90.62 82 VAL A O 1
ATOM 657 N N . ILE A 1 83 ? -6.006 5.855 -0.622 1.00 91.94 83 ILE A N 1
ATOM 658 C CA . ILE A 1 83 ? -4.836 6.656 -1.028 1.00 91.94 83 ILE A CA 1
ATOM 659 C C . ILE A 1 83 ? -4.515 7.733 0.023 1.00 91.94 83 ILE A C 1
ATOM 661 O O . ILE A 1 83 ? -3.349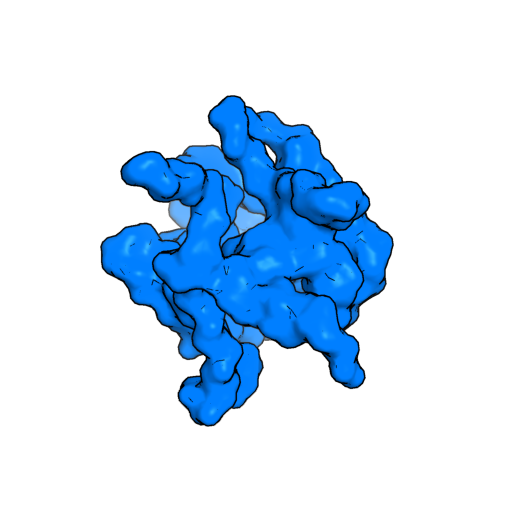 7.945 0.349 1.00 91.94 83 ILE A O 1
ATOM 665 N N . GLU A 1 84 ? -5.532 8.397 0.570 1.00 90.00 84 GLU A N 1
ATOM 666 C CA . GLU A 1 84 ? -5.369 9.409 1.617 1.00 90.00 84 GLU A CA 1
ATOM 667 C C . GLU A 1 84 ? -4.868 8.796 2.933 1.00 90.00 84 GLU A C 1
ATOM 669 O O . GLU A 1 84 ? -3.901 9.289 3.517 1.00 90.00 84 GLU A O 1
ATOM 674 N N . ALA A 1 85 ? -5.459 7.676 3.365 1.00 89.75 85 ALA A N 1
ATOM 675 C CA . ALA A 1 85 ? -5.001 6.943 4.543 1.00 89.75 85 ALA A CA 1
ATOM 676 C C . ALA A 1 85 ? -3.563 6.452 4.387 1.00 89.75 85 ALA A C 1
ATOM 678 O O . ALA A 1 85 ? -2.778 6.572 5.323 1.00 89.75 85 ALA A O 1
ATOM 679 N N . HIS A 1 86 ? -3.204 5.946 3.205 1.00 91.88 86 HIS A N 1
ATOM 680 C CA . HIS A 1 86 ? -1.830 5.576 2.893 1.00 91.88 86 HIS A CA 1
ATOM 681 C C . HIS A 1 86 ? -0.883 6.756 3.130 1.00 91.88 86 HIS A C 1
ATOM 683 O O . HIS A 1 86 ? 0.050 6.643 3.916 1.00 91.88 86 HIS A O 1
ATOM 689 N N . HIS A 1 87 ? -1.153 7.908 2.510 1.00 89.75 87 HIS A N 1
ATOM 690 C CA . HIS A 1 87 ? -0.313 9.096 2.652 1.00 89.75 87 HIS A CA 1
ATOM 691 C C . HIS A 1 87 ? -0.159 9.534 4.119 1.00 89.75 87 HIS A C 1
ATOM 693 O O . HIS A 1 87 ? 0.956 9.783 4.577 1.00 89.75 87 HIS A O 1
ATOM 699 N N . HIS A 1 88 ? -1.256 9.561 4.880 1.00 88.19 88 HIS A N 1
ATOM 700 C CA . HIS A 1 88 ? -1.222 9.905 6.302 1.00 88.19 88 HIS A CA 1
ATOM 701 C C . HIS A 1 88 ? -0.367 8.906 7.100 1.00 88.19 88 HIS A C 1
ATOM 703 O O . HIS A 1 88 ? 0.537 9.306 7.834 1.00 88.19 88 HIS A O 1
ATOM 709 N N . LEU A 1 89 ? -0.589 7.601 6.926 1.00 88.62 89 LEU A N 1
ATOM 710 C CA . LEU A 1 89 ? 0.179 6.570 7.628 1.00 88.62 89 LEU A CA 1
ATOM 711 C C . LEU A 1 89 ? 1.662 6.602 7.246 1.00 88.62 89 LEU A C 1
ATOM 713 O O . LEU A 1 89 ? 2.510 6.409 8.116 1.00 88.62 89 LEU A O 1
ATOM 717 N N . SER A 1 90 ? 1.994 6.885 5.984 1.00 88.94 90 SER A N 1
ATOM 718 C CA . SER A 1 90 ? 3.383 7.042 5.549 1.00 88.94 90 SER A CA 1
ATOM 719 C C . SER A 1 90 ? 4.098 8.144 6.329 1.00 88.94 90 SER A C 1
ATOM 721 O O . SER A 1 90 ? 5.230 7.949 6.771 1.00 88.94 90 SER A O 1
ATOM 723 N N . GLN A 1 91 ? 3.434 9.284 6.540 1.00 87.50 91 GLN A N 1
ATOM 724 C CA . GLN A 1 91 ? 3.979 10.398 7.317 1.00 87.50 91 GLN A CA 1
ATOM 725 C C . GLN A 1 91 ? 4.091 10.043 8.803 1.00 87.50 91 GLN A C 1
ATOM 727 O O . GLN A 1 91 ? 5.153 10.210 9.402 1.00 87.50 91 GLN A O 1
ATOM 732 N N . LEU A 1 92 ? 3.021 9.499 9.383 1.00 86.00 92 LEU A N 1
ATOM 733 C CA . LEU A 1 92 ? 2.948 9.183 10.808 1.00 86.00 92 LEU A CA 1
ATOM 734 C C . LEU A 1 92 ? 3.983 8.134 11.233 1.00 86.00 92 LEU A C 1
ATOM 736 O O . LEU A 1 92 ? 4.629 8.280 12.268 1.00 86.00 92 LEU A O 1
ATOM 740 N N . TYR A 1 93 ? 4.171 7.098 10.417 1.00 85.12 93 TYR A N 1
ATOM 741 C CA . TYR A 1 93 ? 5.113 6.012 10.688 1.00 85.12 93 TYR A CA 1
ATOM 742 C C . TYR A 1 93 ? 6.475 6.217 10.020 1.00 85.12 93 TYR A C 1
ATOM 744 O O . TYR A 1 93 ? 7.349 5.361 10.153 1.00 85.12 93 TYR A O 1
ATOM 752 N N . SER A 1 94 ? 6.671 7.340 9.317 1.00 87.31 94 SER A N 1
ATOM 753 C CA . SER A 1 94 ? 7.913 7.666 8.605 1.00 87.31 94 SER A CA 1
ATOM 754 C C . SER A 1 94 ? 8.400 6.509 7.721 1.00 87.31 94 SER A C 1
ATOM 756 O O . SER A 1 94 ? 9.577 6.144 7.716 1.00 87.31 94 SER A O 1
ATOM 758 N N . THR A 1 95 ? 7.471 5.901 6.985 1.00 87.12 95 THR A N 1
ATOM 759 C CA . THR A 1 95 ? 7.729 4.763 6.100 1.00 87.12 95 THR A CA 1
ATOM 760 C C . THR A 1 95 ? 7.120 5.025 4.738 1.00 87.12 95 THR A C 1
ATOM 762 O O . THR A 1 95 ? 6.015 5.552 4.624 1.00 87.12 95 THR A O 1
ATOM 765 N N . GLN A 1 96 ? 7.829 4.621 3.686 1.00 88.81 96 GLN A N 1
ATOM 766 C CA . GLN A 1 96 ? 7.260 4.661 2.350 1.00 88.81 96 GLN A CA 1
ATOM 767 C C . GLN A 1 96 ? 6.051 3.726 2.272 1.00 88.81 96 GLN A C 1
ATOM 769 O O . GLN A 1 96 ? 5.032 4.172 1.763 1.00 88.81 96 GLN A O 1
ATOM 774 N N . HIS A 1 97 ? 6.146 2.515 2.844 1.00 90.56 97 HIS A N 1
ATOM 775 C CA . HIS A 1 97 ? 5.184 1.410 2.720 1.00 90.56 97 HIS A CA 1
ATOM 776 C C . HIS A 1 97 ? 4.428 1.131 4.042 1.00 90.56 97 HIS A C 1
ATOM 778 O O . HIS A 1 97 ? 4.795 0.216 4.793 1.00 90.56 97 HIS A O 1
ATOM 784 N N . PRO A 1 98 ? 3.418 1.945 4.396 1.00 90.62 98 PRO A N 1
ATOM 785 C CA . PRO A 1 98 ? 2.694 1.828 5.654 1.00 90.62 98 PRO A CA 1
ATOM 786 C C . PRO A 1 98 ? 1.784 0.601 5.742 1.00 90.62 98 PRO A C 1
ATOM 788 O O . PRO A 1 98 ? 1.735 -0.020 6.801 1.00 90.62 98 PRO A O 1
ATOM 791 N N . PHE A 1 99 ? 1.075 0.201 4.683 1.00 89.31 99 PHE A N 1
ATOM 792 C CA . PHE A 1 99 ? 0.182 -0.963 4.727 1.00 89.31 99 PHE A CA 1
ATOM 793 C C . PHE A 1 99 ? 0.913 -2.300 4.819 1.00 89.31 99 PHE A C 1
ATOM 795 O O . PHE A 1 99 ? 0.268 -3.334 4.966 1.00 89.31 99 PHE A O 1
ATOM 802 N N . VAL A 1 100 ? 2.241 -2.319 4.758 1.00 86.75 100 VAL A N 1
ATOM 803 C CA . VAL A 1 100 ? 3.039 -3.528 5.014 1.00 86.75 100 VAL A CA 1
ATOM 804 C C . VAL A 1 100 ? 3.980 -3.377 6.204 1.00 86.75 100 VAL A C 1
ATOM 806 O O . VAL A 1 100 ? 4.831 -4.234 6.431 1.00 86.75 100 VAL A O 1
ATOM 809 N N . GLN A 1 101 ? 3.806 -2.323 7.002 1.00 87.06 101 GLN A N 1
ATOM 810 C CA . GLN A 1 101 ? 4.518 -2.145 8.259 1.00 87.06 101 GLN A CA 1
ATOM 811 C C . GLN A 1 101 ? 3.789 -2.891 9.382 1.00 87.06 101 GLN A C 1
ATOM 813 O O . GLN A 1 101 ? 2.599 -2.670 9.615 1.00 87.06 101 GLN A O 1
ATOM 818 N N . GLN A 1 102 ? 4.505 -3.736 10.132 1.00 84.19 102 GLN A N 1
ATOM 819 C CA . GLN A 1 102 ? 3.901 -4.559 11.189 1.00 84.19 102 GLN A CA 1
ATOM 820 C C . GLN A 1 102 ? 3.071 -3.735 12.190 1.00 84.19 102 GLN A C 1
ATOM 822 O O . GLN A 1 102 ? 1.930 -4.087 12.481 1.00 84.19 102 GLN A O 1
ATOM 827 N N . SER A 1 103 ? 3.606 -2.605 12.662 1.00 82.88 103 SER A N 1
ATOM 828 C CA . SER A 1 103 ? 2.930 -1.737 13.637 1.00 82.88 103 SER A CA 1
ATOM 829 C C . SER A 1 103 ? 1.621 -1.139 13.117 1.00 82.88 103 SER A C 1
ATOM 831 O O . SER A 1 103 ? 0.673 -1.003 13.886 1.00 82.88 103 SER A O 1
ATOM 833 N N . VAL A 1 104 ? 1.562 -0.810 11.822 1.00 84.31 104 VAL A N 1
ATOM 834 C CA . VAL A 1 104 ? 0.367 -0.272 11.152 1.00 84.31 104 VAL A CA 1
ATOM 835 C C . VAL A 1 104 ? -0.671 -1.369 10.958 1.00 84.31 104 VAL A C 1
ATOM 837 O O . VAL A 1 104 ? -1.865 -1.150 11.141 1.00 84.31 104 VAL A O 1
ATOM 840 N N . LEU A 1 105 ? -0.232 -2.571 10.588 1.00 78.69 105 LEU A N 1
ATOM 841 C CA . LEU A 1 105 ? -1.129 -3.701 10.378 1.00 78.69 105 LEU A CA 1
ATOM 842 C C . LEU A 1 105 ? -1.750 -4.191 11.690 1.00 78.69 105 LEU A C 1
ATOM 844 O O . LEU A 1 105 ? -2.942 -4.500 11.745 1.00 78.69 105 LEU A O 1
ATOM 848 N N . GLU A 1 106 ? -0.963 -4.222 12.764 1.00 79.12 106 GLU A N 1
ATOM 849 C CA . GLU A 1 106 ? -1.421 -4.597 14.103 1.00 79.12 106 GLU A CA 1
ATOM 850 C C . GLU A 1 106 ? -2.379 -3.571 14.724 1.00 79.12 106 GLU A C 1
ATOM 852 O O . GLU A 1 106 ? -3.156 -3.931 15.618 1.00 79.12 106 GLU A O 1
ATOM 857 N N . SER A 1 107 ? -2.368 -2.316 14.265 1.00 77.94 107 SER A N 1
ATOM 858 C CA . SER A 1 107 ? -3.258 -1.257 14.751 1.00 77.94 107 SER A CA 1
ATOM 859 C C . SER A 1 107 ? -4.593 -1.166 14.002 1.00 77.94 107 SER A C 1
ATOM 861 O O . SER A 1 107 ? -5.497 -0.497 14.499 1.00 77.94 107 SER A O 1
ATOM 863 N N . ILE A 1 108 ? -4.788 -1.916 12.908 1.00 77.25 108 ILE A N 1
ATOM 864 C CA . ILE A 1 108 ? -6.072 -1.969 12.187 1.00 77.25 108 ILE A CA 1
ATOM 865 C C . ILE A 1 108 ? -7.173 -2.544 13.083 1.00 77.25 108 ILE A C 1
ATOM 867 O O . ILE A 1 108 ? -7.075 -3.656 13.621 1.00 77.25 108 ILE A O 1
ATOM 871 N N . ARG A 1 109 ? -8.272 -1.807 13.213 1.00 75.06 109 ARG A N 1
ATOM 872 C CA . ARG A 1 109 ? -9.488 -2.208 13.926 1.00 75.06 109 ARG A CA 1
ATOM 873 C C . ARG A 1 109 ? -10.718 -1.976 13.048 1.00 75.06 109 ARG A C 1
ATOM 875 O O . ARG A 1 109 ? -10.680 -1.219 12.082 1.00 75.06 109 ARG A O 1
ATOM 882 N N . THR A 1 110 ? -11.815 -2.660 13.364 1.00 71.19 110 THR A N 1
ATOM 883 C CA . THR A 1 110 ? -13.117 -2.422 12.731 1.00 71.19 110 THR A CA 1
ATOM 884 C C . THR A 1 110 ? -14.257 -2.659 13.706 1.00 71.19 110 THR A C 1
ATOM 886 O O . THR A 1 110 ? -14.135 -3.490 14.604 1.00 71.19 110 THR A O 1
ATOM 889 N N . ASP A 1 111 ? -15.386 -2.009 13.448 1.00 68.75 111 ASP A N 1
ATOM 890 C CA . ASP A 1 111 ? -16.700 -2.320 14.019 1.00 68.75 111 ASP A CA 1
ATOM 891 C C . ASP A 1 111 ? -17.643 -3.030 13.012 1.00 68.75 111 ASP A C 1
ATOM 893 O O . ASP A 1 111 ? -18.835 -3.185 13.269 1.00 68.75 111 ASP A O 1
ATOM 897 N N . GLY A 1 112 ? -17.127 -3.446 11.846 1.00 63.53 112 GLY A N 1
ATOM 898 C CA . GLY A 1 112 ? -17.889 -4.051 10.747 1.00 63.53 112 GLY A CA 1
ATOM 899 C C . GLY A 1 112 ? -18.492 -3.046 9.758 1.00 63.53 112 GLY A C 1
ATOM 900 O O . GLY A 1 112 ? -18.967 -3.459 8.703 1.00 63.53 112 GLY A O 1
ATOM 901 N N . LYS A 1 113 ? -18.448 -1.742 10.060 1.00 64.25 113 LYS A N 1
ATOM 902 C CA . LYS A 1 113 ? -18.915 -0.639 9.195 1.00 64.25 113 LYS A CA 1
ATOM 903 C C . LYS A 1 113 ? -17.825 0.388 8.895 1.00 64.25 113 LYS A C 1
ATOM 905 O O . LYS A 1 113 ? -17.936 1.143 7.931 1.00 64.25 113 LYS A O 1
ATOM 910 N N . LYS A 1 114 ? -16.790 0.442 9.726 1.00 69.44 114 LYS A N 1
ATOM 911 C CA . LYS A 1 114 ? -15.662 1.362 9.617 1.00 69.44 114 LYS A CA 1
ATOM 912 C C . LYS A 1 114 ? -14.364 0.628 9.895 1.00 69.44 114 LYS A C 1
ATOM 914 O O . LYS A 1 114 ? -14.306 -0.220 10.784 1.00 69.44 114 LYS A O 1
ATOM 919 N N . ILE A 1 115 ? -13.315 0.970 9.165 1.00 73.44 115 ILE A N 1
ATOM 920 C CA . ILE A 1 115 ? -11.941 0.565 9.466 1.00 73.44 115 ILE A CA 1
ATOM 921 C C . ILE A 1 115 ? -11.282 1.752 10.146 1.00 73.44 115 ILE A C 1
ATOM 923 O O . ILE A 1 115 ? -11.402 2.877 9.668 1.00 73.44 115 ILE A O 1
ATOM 927 N N . HIS A 1 116 ? -10.614 1.526 11.266 1.00 73.75 116 HIS A N 1
ATOM 928 C CA . HIS A 1 116 ? -9.931 2.597 11.968 1.00 73.75 116 HIS A CA 1
ATOM 929 C C . HIS A 1 116 ? -8.561 2.179 12.464 1.00 73.75 116 HIS A C 1
ATOM 931 O O . HIS A 1 116 ? -8.338 1.041 12.882 1.00 73.75 116 HIS A O 1
ATOM 937 N N . TRP A 1 117 ? -7.671 3.160 12.456 1.00 72.81 117 TRP A N 1
ATOM 938 C CA . TRP A 1 117 ? -6.419 3.139 13.184 1.00 72.81 117 TRP A CA 1
ATOM 939 C C . TRP A 1 117 ? -6.609 4.041 14.400 1.00 72.81 117 TRP A C 1
ATOM 941 O O . TRP A 1 117 ? -6.413 5.250 14.338 1.00 72.81 117 TRP A O 1
ATOM 951 N N . GLU A 1 118 ? -7.084 3.454 15.500 1.00 56.72 118 GLU A N 1
ATOM 952 C CA . GLU A 1 118 ? -7.562 4.177 16.693 1.00 56.72 118 GLU A CA 1
ATOM 953 C C . GLU A 1 118 ? -6.484 5.077 17.321 1.00 56.72 118 GLU A C 1
ATOM 955 O O . GLU A 1 118 ? -6.780 6.165 17.808 1.00 56.72 118 GLU A O 1
ATOM 960 N N . LYS A 1 119 ? -5.218 4.645 17.255 1.00 58.22 119 LYS A N 1
ATOM 961 C CA . LYS A 1 119 ? -4.060 5.426 17.720 1.00 58.22 119 LYS A CA 1
ATOM 962 C C . LYS A 1 119 ? -3.692 6.586 16.789 1.00 58.22 119 LYS A C 1
ATOM 964 O O . LYS A 1 119 ? -3.034 7.520 17.235 1.00 58.22 119 LYS A O 1
ATOM 969 N N . ASP A 1 120 ? -4.161 6.540 15.545 1.00 59.62 120 ASP A N 1
ATOM 970 C CA . ASP A 1 120 ? -3.675 7.361 14.434 1.00 59.62 120 ASP A CA 1
ATOM 971 C C . ASP A 1 120 ? -4.768 8.298 13.879 1.00 59.62 120 ASP A C 1
ATOM 973 O O . ASP A 1 120 ? -4.553 8.988 12.892 1.00 59.62 120 ASP A O 1
ATOM 977 N N . GLN A 1 121 ? -5.959 8.318 14.498 1.00 66.25 121 GLN A N 1
ATOM 978 C CA . GLN A 1 121 ? -7.129 9.132 14.116 1.00 66.25 121 GLN A CA 1
ATOM 979 C C . GLN A 1 121 ? -7.640 8.935 12.673 1.00 66.25 121 GLN A C 1
ATOM 981 O O . GLN A 1 121 ? -8.450 9.724 12.186 1.00 66.25 121 GLN A O 1
ATOM 986 N N . ILE A 1 122 ? -7.234 7.862 11.992 1.00 72.75 122 ILE A N 1
ATOM 987 C CA . ILE A 1 122 ? -7.714 7.536 10.644 1.00 72.75 122 ILE A CA 1
ATOM 988 C C . ILE A 1 122 ? -8.977 6.688 10.755 1.00 72.75 122 ILE A C 1
ATOM 990 O O . ILE A 1 122 ? -8.970 5.624 11.381 1.00 72.75 122 ILE A O 1
ATOM 994 N N . LEU A 1 123 ? -10.047 7.147 10.105 1.00 71.88 123 LEU A N 1
ATOM 995 C CA . LEU A 1 123 ? -11.340 6.474 10.053 1.00 71.88 123 LEU A CA 1
ATOM 996 C C . LEU A 1 123 ? -11.803 6.345 8.602 1.00 71.88 123 LEU A C 1
ATOM 998 O O . LEU A 1 123 ? -12.220 7.318 7.981 1.00 71.88 123 LEU A O 1
ATOM 1002 N N . LEU A 1 124 ? -11.767 5.126 8.078 1.00 73.19 124 LEU A N 1
ATOM 1003 C CA . LEU A 1 124 ? -12.279 4.787 6.759 1.00 73.19 124 LEU A CA 1
ATOM 1004 C C . LEU A 1 124 ? -13.692 4.234 6.902 1.00 73.19 124 LEU A C 1
ATOM 1006 O O . LEU A 1 124 ? -13.924 3.270 7.634 1.00 73.19 124 LEU A O 1
ATOM 1010 N N . THR A 1 125 ? -14.646 4.847 6.211 1.00 66.25 125 THR A N 1
ATOM 1011 C CA . THR A 1 125 ? -16.035 4.382 6.221 1.00 66.25 125 THR A CA 1
ATOM 1012 C C . THR A 1 125 ? -16.239 3.407 5.070 1.00 66.25 125 THR A C 1
ATOM 1014 O O . THR A 1 125 ? -15.826 3.683 3.948 1.00 66.25 125 THR A O 1
ATOM 1017 N N . LEU A 1 126 ? -16.864 2.264 5.343 1.00 65.25 126 LEU A N 1
ATOM 1018 C CA . LEU A 1 126 ? -17.302 1.372 4.277 1.00 65.25 126 LEU A CA 1
ATOM 1019 C C . LEU A 1 126 ? -18.568 1.928 3.634 1.00 65.25 126 LEU A C 1
ATOM 1021 O O . LEU A 1 126 ? -19.445 2.442 4.329 1.00 65.25 126 LEU A O 1
ATOM 1025 N N . ASP A 1 127 ? -18.724 1.724 2.333 1.00 63.09 127 ASP A N 1
ATOM 1026 C CA . ASP A 1 127 ? -19.957 2.051 1.611 1.00 63.09 127 ASP A CA 1
ATOM 1027 C C . ASP A 1 127 ? -21.180 1.193 2.013 1.00 63.09 127 ASP A C 1
ATOM 1029 O O . ASP A 1 127 ? -22.285 1.411 1.519 1.00 63.09 127 ASP A O 1
ATOM 1033 N N . GLY A 1 128 ? -21.005 0.234 2.932 1.00 54.31 128 GLY A N 1
ATOM 1034 C CA . GLY A 1 128 ? -22.071 -0.615 3.463 1.00 54.31 128 GLY A CA 1
ATOM 1035 C C . GLY A 1 128 ? -22.571 -1.681 2.486 1.00 54.31 128 GLY A C 1
ATOM 1036 O O . GLY A 1 128 ? -23.537 -2.374 2.804 1.00 54.31 128 GLY A O 1
ATOM 1037 N N . SER A 1 129 ? -21.930 -1.833 1.322 1.00 55.38 129 SER A N 1
ATOM 1038 C CA . 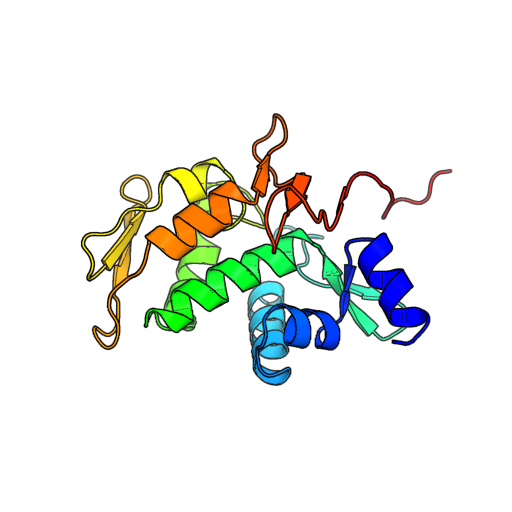SER A 1 129 ? -22.340 -2.782 0.282 1.00 55.38 129 SER A CA 1
ATOM 1039 C C . SER A 1 129 ? -21.923 -4.228 0.572 1.00 55.38 129 SER A C 1
ATOM 1041 O O . SER A 1 129 ? -22.530 -5.158 0.042 1.00 55.38 129 SER A O 1
ATOM 1043 N N . GLN A 1 130 ? -20.911 -4.436 1.423 1.00 55.69 130 GLN A N 1
ATOM 1044 C CA . GLN A 1 130 ? -20.335 -5.751 1.718 1.00 55.69 130 GLN A CA 1
ATOM 1045 C C . GLN A 1 130 ? -19.995 -5.902 3.208 1.00 55.69 130 GLN A C 1
ATOM 1047 O O . GLN A 1 130 ? -19.621 -4.943 3.883 1.00 55.69 130 GLN A O 1
ATOM 1052 N N . GLN A 1 131 ? -20.129 -7.122 3.744 1.00 57.53 131 GLN A N 1
ATOM 1053 C CA . GLN A 1 131 ? -19.687 -7.419 5.108 1.00 57.53 131 GLN A CA 1
ATOM 1054 C C . GLN A 1 131 ? -18.159 -7.392 5.170 1.00 57.53 131 GLN A C 1
ATOM 1056 O O . GLN A 1 131 ? -17.480 -8.116 4.443 1.00 57.53 131 GLN A O 1
ATOM 1061 N N . LEU A 1 132 ? -17.622 -6.574 6.073 1.00 59.88 132 LEU A N 1
ATOM 1062 C CA . LEU A 1 132 ? -16.188 -6.425 6.274 1.00 59.88 132 LEU A CA 1
ATOM 1063 C C . LEU A 1 132 ? -15.583 -7.738 6.788 1.00 59.88 132 LEU A C 1
ATOM 1065 O O . LEU A 1 132 ? -15.635 -8.048 7.980 1.00 59.88 132 LEU A O 1
ATOM 1069 N N . ASN A 1 133 ? -14.966 -8.519 5.902 1.00 59.16 133 ASN A N 1
ATOM 1070 C CA . ASN A 1 133 ? -14.238 -9.709 6.316 1.00 59.16 133 ASN A CA 1
ATOM 1071 C C . ASN A 1 133 ? -12.800 -9.343 6.714 1.00 59.16 133 ASN A C 1
ATOM 1073 O O . ASN A 1 133 ? -11.835 -9.686 6.032 1.00 59.16 133 ASN A O 1
ATOM 1077 N N . LEU A 1 134 ? -12.630 -8.678 7.863 1.00 61.66 134 LEU A N 1
ATOM 1078 C CA . LEU A 1 134 ? -11.296 -8.464 8.448 1.00 61.66 134 LEU A CA 1
ATOM 1079 C C . LEU A 1 134 ? -10.546 -9.774 8.717 1.00 61.66 134 LEU A C 1
ATOM 1081 O O . LEU A 1 134 ? -9.329 -9.754 8.899 1.00 61.66 134 LEU A O 1
ATOM 1085 N N . GLN A 1 135 ? -11.237 -10.914 8.760 1.00 64.12 135 GLN A N 1
ATOM 1086 C CA . GLN A 1 135 ? -10.575 -12.207 8.839 1.00 64.12 135 GLN A CA 1
ATOM 1087 C C . GLN A 1 135 ? -9.708 -12.443 7.600 1.00 64.12 135 GLN A C 1
ATOM 1089 O O . GL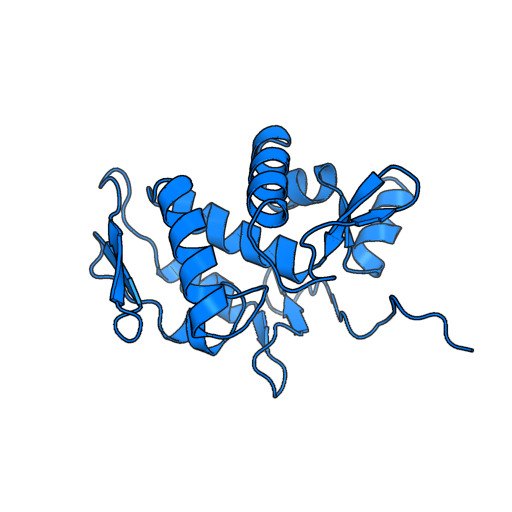N A 1 135 ? -8.635 -13.007 7.754 1.00 64.12 135 GLN A O 1
ATOM 1094 N N . LEU A 1 136 ? -10.088 -11.949 6.415 1.00 66.31 136 LEU A N 1
ATOM 1095 C CA . LEU A 1 136 ? -9.261 -12.022 5.207 1.00 66.31 136 LEU A CA 1
ATOM 1096 C C . LEU A 1 136 ? -7.969 -11.216 5.359 1.00 66.31 136 LEU A C 1
ATOM 1098 O O . LEU A 1 136 ? -6.891 -11.733 5.077 1.00 66.31 136 LEU A O 1
ATOM 1102 N N . ILE A 1 137 ? -8.073 -9.989 5.875 1.00 66.25 137 ILE A N 1
ATOM 1103 C CA . ILE A 1 137 ? -6.924 -9.132 6.184 1.00 66.25 137 ILE A CA 1
ATOM 1104 C C . ILE A 1 137 ? -6.013 -9.820 7.221 1.00 66.25 137 ILE A C 1
ATOM 1106 O O . ILE A 1 137 ? -4.817 -9.983 6.997 1.00 66.25 137 ILE A O 1
ATOM 1110 N N . ARG A 1 138 ? -6.582 -10.360 8.307 1.00 68.94 138 ARG A N 1
ATOM 1111 C CA . ARG A 1 138 ? -5.833 -11.114 9.331 1.00 68.94 138 ARG A CA 1
ATOM 1112 C C . ARG A 1 138 ? -5.213 -12.409 8.795 1.00 68.94 138 ARG A C 1
ATOM 1114 O O . ARG A 1 138 ? -4.118 -12.779 9.207 1.00 68.94 138 ARG A O 1
ATOM 1121 N N . VAL A 1 139 ? -5.897 -13.120 7.901 1.00 69.75 139 VAL A N 1
ATOM 1122 C CA . VAL A 1 139 ? -5.394 -14.340 7.248 1.00 69.75 139 VAL A CA 1
ATOM 1123 C C . VAL A 1 139 ? -4.266 -14.000 6.283 1.00 69.75 139 VAL A C 1
ATOM 1125 O O . VAL A 1 139 ? -3.282 -14.732 6.238 1.00 69.75 139 VAL A O 1
ATOM 1128 N N . PHE A 1 140 ? -4.369 -12.889 5.554 1.00 71.31 140 PHE A N 1
ATOM 1129 C CA . PHE A 1 140 ? -3.265 -12.355 4.767 1.00 71.31 140 PHE A CA 1
ATOM 1130 C C . PHE A 1 140 ? -2.062 -12.023 5.657 1.00 71.31 140 PHE A C 1
ATOM 1132 O O . PHE A 1 140 ? -0.956 -12.440 5.336 1.00 71.31 140 PHE A O 1
ATOM 1139 N N . PHE A 1 141 ? -2.263 -11.407 6.825 1.00 70.25 141 PHE A N 1
ATOM 1140 C CA . PHE A 1 141 ? -1.161 -11.106 7.752 1.00 70.25 141 PHE A CA 1
ATOM 1141 C C . PHE A 1 141 ? -0.448 -12.342 8.275 1.00 70.25 141 PHE A C 1
ATOM 1143 O O . PHE A 1 141 ? 0.775 -12.3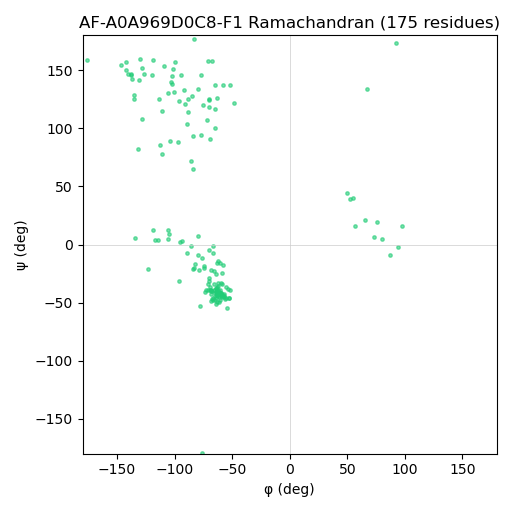57 8.350 1.00 70.25 141 PHE A O 1
ATOM 1150 N N . LYS A 1 142 ? -1.184 -13.418 8.569 1.00 71.38 142 LYS A N 1
ATOM 1151 C CA . LYS A 1 142 ? -0.575 -14.701 8.959 1.00 71.38 142 LYS A CA 1
ATOM 1152 C C . LYS A 1 142 ? 0.302 -15.313 7.859 1.00 71.38 142 LYS A C 1
ATOM 1154 O O . LYS A 1 142 ? 1.053 -16.241 8.139 1.00 71.38 142 LYS A O 1
ATOM 1159 N N . LYS A 1 143 ? 0.199 -14.820 6.621 1.00 70.25 143 LYS A N 1
ATOM 1160 C CA . LYS A 1 143 ? 1.026 -15.223 5.479 1.00 70.25 143 LYS A CA 1
ATOM 1161 C C . LYS A 1 143 ? 2.248 -14.320 5.278 1.00 70.25 143 LYS A C 1
ATOM 1163 O O . LYS A 1 143 ? 2.962 -14.543 4.305 1.00 70.25 143 LYS A O 1
ATOM 1168 N N . LEU A 1 144 ? 2.492 -13.330 6.139 1.00 77.88 144 LEU A N 1
ATOM 1169 C CA . LEU A 1 144 ? 3.666 -12.456 6.088 1.00 77.88 144 LEU A CA 1
ATOM 1170 C C . LEU A 1 144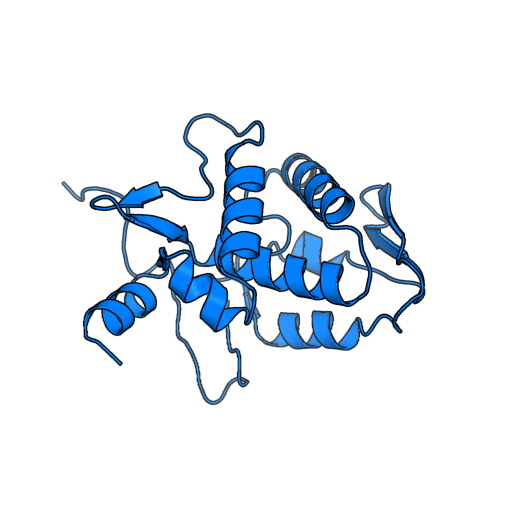 ? 4.680 -12.866 7.164 1.00 77.88 144 LEU A C 1
ATOM 1172 O O . LEU A 1 144 ? 4.310 -13.183 8.293 1.00 77.88 144 LEU A O 1
ATOM 1176 N N . ASN A 1 145 ? 5.967 -12.845 6.824 1.00 78.31 145 ASN A N 1
ATOM 1177 C CA . ASN A 1 145 ? 7.056 -12.887 7.799 1.00 78.31 145 ASN A CA 1
ATOM 1178 C C . ASN A 1 145 ? 7.674 -11.504 7.903 1.00 78.31 145 ASN A C 1
ATOM 1180 O O . ASN A 1 145 ? 8.025 -10.935 6.871 1.00 78.31 145 ASN A O 1
ATOM 1184 N N . PHE A 1 146 ? 7.841 -11.006 9.122 1.00 79.31 146 PHE A N 1
ATOM 1185 C CA . PHE A 1 146 ? 8.483 -9.724 9.374 1.00 79.31 146 PHE A CA 1
ATOM 1186 C C . PHE A 1 146 ? 9.917 -9.928 9.867 1.00 79.31 146 PHE A C 1
ATOM 1188 O O . PHE A 1 146 ? 10.205 -10.890 10.582 1.00 79.31 146 PHE A O 1
ATOM 1195 N N . ASP A 1 147 ? 10.814 -9.030 9.472 1.00 76.75 147 ASP A N 1
ATOM 1196 C CA . ASP A 1 147 ? 12.156 -8.940 10.037 1.00 76.75 147 ASP A CA 1
ATOM 1197 C C . ASP A 1 147 ? 12.141 -8.279 11.431 1.00 76.75 147 ASP 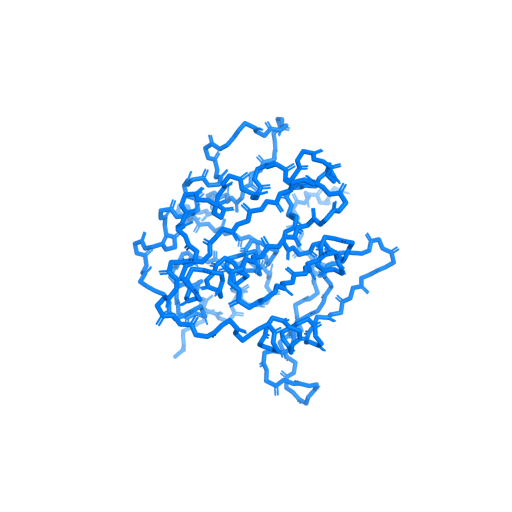A C 1
ATOM 1199 O O . ASP A 1 147 ? 11.105 -7.877 11.962 1.00 76.75 147 ASP A O 1
ATOM 1203 N N . ASN A 1 148 ? 13.320 -8.138 12.038 1.00 75.88 148 ASN A N 1
ATOM 1204 C CA . ASN A 1 148 ? 13.476 -7.487 13.342 1.00 75.88 148 ASN A CA 1
ATOM 1205 C C . ASN A 1 148 ? 13.170 -5.974 13.340 1.00 75.88 148 ASN A C 1
ATOM 1207 O O . ASN A 1 148 ? 13.149 -5.365 14.408 1.00 75.88 148 ASN A O 1
ATOM 1211 N N . LYS A 1 149 ? 12.943 -5.364 12.171 1.00 75.25 149 LYS A N 1
ATOM 1212 C CA . LYS A 1 149 ? 12.552 -3.959 11.986 1.00 75.25 149 LYS A CA 1
ATOM 1213 C C . LYS A 1 149 ? 11.072 -3.817 11.602 1.00 75.25 149 LYS A C 1
ATOM 1215 O O . LYS A 1 149 ? 10.617 -2.702 11.340 1.00 75.25 149 LYS A O 1
ATOM 1220 N N . GLY A 1 150 ? 10.316 -4.917 11.579 1.00 71.12 150 GLY A N 1
ATOM 1221 C CA . GLY A 1 150 ? 8.893 -4.927 11.252 1.00 71.12 150 GLY A CA 1
ATOM 1222 C C . GLY A 1 150 ? 8.587 -4.768 9.760 1.00 71.12 150 GLY A C 1
ATOM 1223 O O . GLY A 1 150 ? 7.457 -4.407 9.424 1.00 71.12 150 GLY A O 1
ATOM 1224 N N . LYS A 1 151 ? 9.561 -5.021 8.872 1.00 76.12 151 LYS A N 1
ATOM 1225 C CA . LYS A 1 151 ? 9.377 -5.040 7.412 1.00 76.12 151 LYS A CA 1
ATOM 1226 C C . LYS A 1 151 ? 9.108 -6.451 6.912 1.00 76.12 151 LYS A C 1
ATOM 1228 O O . LYS A 1 151 ? 9.662 -7.413 7.440 1.00 76.12 151 LYS A O 1
ATOM 1233 N N . VAL A 1 152 ? 8.283 -6.587 5.875 1.00 74.94 152 VAL A N 1
ATOM 1234 C CA . VAL A 1 152 ? 7.971 -7.906 5.312 1.00 74.94 152 VAL A CA 1
ATOM 1235 C C . VAL A 1 152 ? 9.188 -8.487 4.598 1.00 74.94 152 VAL A C 1
ATOM 1237 O O . VAL A 1 152 ? 9.649 -7.967 3.587 1.00 74.94 152 VAL A O 1
ATOM 1240 N N . ARG A 1 153 ? 9.657 -9.631 5.091 1.00 71.44 153 ARG A N 1
ATOM 1241 C CA . ARG A 1 153 ? 10.727 -10.415 4.483 1.00 71.44 153 ARG A CA 1
ATOM 1242 C C . ARG A 1 153 ? 10.217 -11.550 3.607 1.00 71.44 153 ARG A C 1
ATOM 1244 O O . ARG A 1 153 ? 10.910 -11.906 2.672 1.00 71.44 153 ARG A O 1
ATOM 1251 N N . LEU A 1 154 ? 9.066 -12.159 3.908 1.00 69.06 154 LEU A N 1
ATOM 1252 C CA . LEU A 1 154 ? 8.523 -13.292 3.139 1.00 69.06 154 LEU A CA 1
ATOM 1253 C C . LEU A 1 154 ? 6.999 -13.212 3.027 1.00 69.06 154 LEU A C 1
ATOM 1255 O O . LEU A 1 154 ? 6.334 -12.730 3.945 1.00 69.06 154 LEU A O 1
ATOM 1259 N N . PHE A 1 155 ? 6.449 -13.746 1.932 1.00 69.62 155 PHE A N 1
ATOM 1260 C CA . PHE A 1 155 ? 5.006 -13.862 1.716 1.00 69.62 155 PHE A CA 1
ATOM 1261 C C . PHE A 1 155 ? 4.607 -15.242 1.169 1.00 69.62 155 PHE A C 1
ATOM 1263 O O . PHE A 1 155 ? 5.136 -15.709 0.160 1.00 69.62 155 PHE A O 1
ATOM 1270 N N . TRP A 1 156 ? 3.625 -15.884 1.810 1.00 67.31 156 TRP A N 1
ATOM 1271 C CA . TRP A 1 156 ? 3.116 -17.213 1.444 1.00 67.31 156 TRP A CA 1
ATOM 1272 C C . TRP A 1 156 ? 1.673 -17.168 0.924 1.00 67.31 156 TRP A C 1
ATOM 1274 O O . TRP A 1 156 ? 0.734 -17.431 1.682 1.00 67.31 156 TRP A O 1
ATOM 1284 N N . PRO A 1 157 ? 1.439 -16.910 -0.375 1.00 55.97 157 PRO A N 1
ATOM 1285 C CA . PRO A 1 157 ? 0.085 -16.723 -0.903 1.00 55.97 157 PRO A CA 1
ATOM 1286 C C . PRO A 1 157 ? -0.830 -17.944 -0.693 1.00 55.97 157 PRO A C 1
ATOM 1288 O O . PRO A 1 157 ? -2.025 -17.776 -0.428 1.00 55.97 157 PRO A O 1
ATOM 1291 N N . MET A 1 158 ? -0.272 -19.161 -0.733 1.00 55.00 158 MET A N 1
ATOM 1292 C CA . MET A 1 158 ? -0.992 -20.436 -0.573 1.00 55.00 158 MET A CA 1
ATOM 1293 C C . MET A 1 158 ? -0.773 -21.127 0.787 1.00 55.00 158 MET A C 1
ATOM 1295 O O . MET A 1 158 ? -1.160 -22.279 0.946 1.00 55.00 158 MET A O 1
ATOM 1299 N N . GLY A 1 159 ? -0.189 -20.438 1.774 1.00 50.69 159 GLY A N 1
ATOM 1300 C CA . GLY A 1 159 ? 0.204 -21.037 3.057 1.00 50.69 159 GLY A CA 1
ATOM 1301 C C . GLY A 1 159 ? 1.654 -21.538 3.071 1.00 50.69 159 GLY A C 1
ATOM 1302 O O . GLY A 1 159 ? 2.352 -21.495 2.056 1.00 50.69 159 GLY A O 1
ATOM 1303 N N . THR A 1 160 ? 2.121 -21.978 4.242 1.00 48.41 160 THR A N 1
ATOM 1304 C CA . THR A 1 160 ? 3.540 -22.270 4.540 1.00 48.41 160 THR A CA 1
ATOM 1305 C C . THR A 1 160 ? 4.165 -23.364 3.667 1.00 48.41 160 THR A C 1
ATOM 1307 O O . THR A 1 160 ? 5.386 -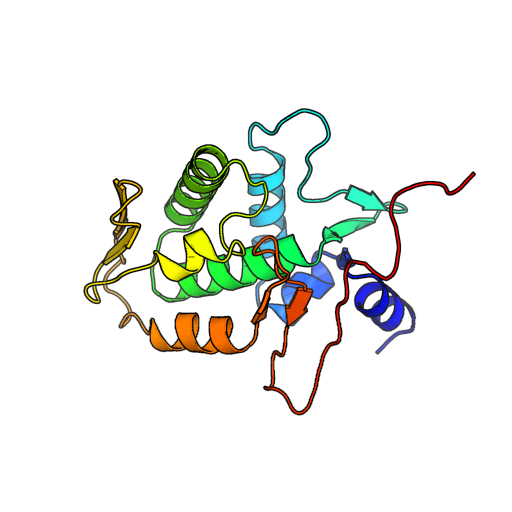23.450 3.588 1.00 48.41 160 THR A O 1
ATOM 1310 N N . GLU A 1 161 ? 3.354 -24.169 2.978 1.00 40.91 161 GLU A N 1
ATOM 1311 C CA . GLU A 1 161 ? 3.798 -25.332 2.200 1.00 40.91 161 GLU A CA 1
ATOM 1312 C C . GLU A 1 161 ? 4.282 -25.009 0.776 1.00 40.91 161 GLU A C 1
ATOM 1314 O O . GLU A 1 161 ? 5.035 -25.784 0.189 1.00 40.91 161 GLU A O 1
ATOM 1319 N N . LYS A 1 162 ? 3.885 -23.867 0.196 1.00 38.62 162 LYS A N 1
ATOM 1320 C CA . LYS A 1 162 ? 4.320 -23.431 -1.146 1.00 38.62 162 LYS A CA 1
ATOM 1321 C C . LYS A 1 162 ? 4.778 -21.981 -1.088 1.00 38.62 162 LYS A C 1
ATOM 1323 O O . LYS A 1 162 ? 4.024 -21.051 -1.372 1.00 38.62 162 LYS A O 1
ATOM 1328 N N . ALA A 1 163 ? 6.023 -21.794 -0.662 1.00 40.00 163 ALA A N 1
ATOM 1329 C CA . ALA A 1 163 ? 6.641 -20.482 -0.564 1.00 40.00 163 ALA A CA 1
ATOM 1330 C C . ALA A 1 163 ? 6.911 -19.896 -1.955 1.00 40.00 163 ALA A C 1
ATOM 1332 O O . ALA A 1 163 ? 7.637 -20.489 -2.752 1.00 40.00 163 ALA A O 1
ATOM 1333 N N . ILE A 1 164 ? 6.405 -18.690 -2.216 1.00 50.53 164 ILE A N 1
ATOM 1334 C CA . ILE A 1 164 ? 7.129 -17.774 -3.096 1.00 50.53 164 ILE A CA 1
ATOM 1335 C C . ILE A 1 164 ? 8.136 -17.086 -2.175 1.00 50.53 164 ILE A C 1
ATOM 1337 O O . ILE A 1 164 ? 7.806 -16.139 -1.468 1.00 50.53 164 ILE A O 1
ATOM 1341 N N . LEU A 1 165 ? 9.347 -17.641 -2.106 1.00 46.62 165 LEU A N 1
ATOM 1342 C CA . LEU A 1 165 ? 10.443 -17.060 -1.337 1.00 46.62 165 LEU A CA 1
ATOM 1343 C C . LEU A 1 165 ? 10.888 -15.766 -2.033 1.00 46.62 165 LEU A C 1
ATOM 1345 O O . LEU A 1 165 ? 11.734 -15.798 -2.923 1.00 46.62 165 LEU A O 1
ATOM 1349 N N . MET A 1 166 ? 10.296 -14.640 -1.652 1.00 53.47 166 MET A N 1
ATOM 1350 C CA . MET A 1 166 ? 10.793 -13.322 -2.026 1.00 53.47 166 MET A CA 1
ATOM 1351 C C . MET A 1 166 ? 11.627 -12.782 -0.883 1.00 53.47 166 MET A C 1
ATOM 1353 O O . MET A 1 166 ? 11.077 -12.137 -0.009 1.00 53.47 166 MET A O 1
ATOM 1357 N N . ASP A 1 167 ? 12.924 -13.081 -0.864 1.00 51.69 167 ASP A N 1
ATOM 1358 C CA . ASP A 1 167 ? 13.849 -12.417 0.055 1.00 51.69 167 ASP A CA 1
ATOM 1359 C C . ASP A 1 167 ? 14.394 -11.156 -0.643 1.00 51.69 167 ASP A C 1
ATOM 1361 O O . ASP A 1 167 ? 15.233 -11.299 -1.540 1.00 51.69 167 ASP A O 1
ATOM 1365 N N . PRO A 1 168 ? 13.932 -9.938 -0.298 1.00 52.50 168 PRO A N 1
ATOM 1366 C CA . PRO A 1 168 ? 14.441 -8.709 -0.907 1.00 52.50 168 PRO A CA 1
ATOM 1367 C C . PRO A 1 168 ? 15.935 -8.478 -0.619 1.00 52.50 168 PRO A C 1
ATOM 1369 O O . PRO A 1 168 ? 16.575 -7.707 -1.333 1.00 52.50 168 PRO A O 1
ATOM 1372 N N . GLU A 1 169 ? 16.535 -9.174 0.360 1.00 51.62 169 GLU A N 1
ATOM 1373 C CA . GLU A 1 169 ? 17.983 -9.116 0.603 1.00 51.62 169 GLU A CA 1
ATOM 1374 C C . GLU A 1 169 ? 18.800 -9.933 -0.416 1.00 51.62 169 GLU A C 1
ATOM 1376 O O . GLU A 1 169 ? 20.015 -9.754 -0.542 1.00 51.62 169 GLU A O 1
ATOM 1381 N N . ARG A 1 170 ? 18.160 -10.779 -1.239 1.00 47.09 170 ARG A N 1
ATOM 1382 C CA . ARG A 1 170 ? 18.802 -11.439 -2.388 1.00 47.09 170 ARG A CA 1
ATOM 1383 C C . ARG A 1 170 ? 18.801 -10.541 -3.643 1.00 47.09 170 ARG A C 1
ATOM 1385 O O . ARG A 1 170 ? 18.300 -10.934 -4.687 1.00 47.09 170 ARG A O 1
ATOM 1392 N N . ARG A 1 171 ? 19.529 -9.416 -3.535 1.00 39.88 171 ARG A N 1
ATOM 1393 C CA . ARG A 1 171 ? 20.171 -8.590 -4.596 1.00 39.88 171 ARG A CA 1
ATOM 1394 C C . ARG A 1 171 ? 19.261 -7.830 -5.588 1.00 39.88 171 ARG A C 1
ATOM 1396 O O . ARG A 1 171 ? 18.459 -8.444 -6.269 1.00 39.88 171 ARG A O 1
ATOM 1403 N N . PHE A 1 172 ? 19.455 -6.547 -5.913 1.00 49.94 172 PHE A N 1
ATOM 1404 C CA . PHE A 1 172 ? 20.359 -5.462 -5.485 1.00 49.94 172 PHE A CA 1
ATOM 1405 C C . PHE A 1 172 ? 19.927 -4.179 -6.247 1.00 49.94 172 PHE A C 1
ATOM 1407 O O . PHE A 1 172 ? 19.353 -4.285 -7.329 1.00 49.94 172 PHE A O 1
ATOM 1414 N N . GLY A 1 173 ? 20.290 -2.992 -5.742 1.00 30.39 173 GLY A N 1
ATOM 1415 C CA . GLY A 1 173 ? 20.226 -1.703 -6.462 1.00 30.39 173 GLY A CA 1
ATOM 1416 C C . GLY A 1 173 ? 21.483 -0.826 -6.319 1.00 30.39 173 GLY A C 1
ATOM 1417 O O . GLY A 1 173 ? 21.503 0.304 -6.791 1.00 30.39 173 GLY A O 1
ATOM 1418 N N . GLN A 1 174 ? 22.543 -1.319 -5.677 1.00 31.19 174 GLN A N 1
ATOM 1419 C CA . GLN A 1 174 ? 23.844 -0.645 -5.622 1.00 31.19 174 GLN A CA 1
ATOM 1420 C C . GLN A 1 174 ? 24.852 -1.276 -6.607 1.00 31.19 174 GLN A C 1
ATOM 1422 O O . GLN A 1 174 ? 24.958 -2.498 -6.697 1.00 31.19 174 GLN A O 1
ATOM 1427 N N . PRO A 1 175 ? 25.653 -0.489 -7.332 1.00 30.69 175 PRO A N 1
ATOM 1428 C CA . PRO A 1 175 ? 26.881 -1.021 -7.894 1.00 30.69 175 PRO A CA 1
ATOM 1429 C C . PRO A 1 175 ? 27.797 -1.395 -6.724 1.00 30.69 175 PRO A C 1
ATOM 1431 O O . PRO A 1 175 ? 28.192 -0.534 -5.944 1.00 30.69 175 PRO A O 1
ATOM 1434 N N . SER A 1 176 ? 28.119 -2.677 -6.576 1.00 32.44 176 SER A N 1
ATOM 1435 C CA . SER A 1 176 ? 29.284 -3.081 -5.794 1.00 32.44 176 SER A CA 1
ATOM 1436 C C . SER A 1 176 ? 30.524 -2.701 -6.602 1.00 32.44 176 SER A C 1
ATOM 1438 O O . SER A 1 176 ? 30.774 -3.318 -7.642 1.00 32.44 176 SER A O 1
ATOM 1440 N N . HIS A 1 177 ? 31.229 -1.657 -6.166 1.00 37.19 177 HIS A N 1
ATOM 1441 C CA . HIS A 1 177 ? 32.640 -1.470 -6.497 1.00 37.19 177 HIS A CA 1
ATOM 1442 C C . HIS A 1 177 ? 33.483 -2.321 -5.547 1.00 37.19 177 HIS A C 1
ATOM 1444 O O . HIS A 1 177 ? 33.076 -2.430 -4.366 1.00 37.19 177 HIS A O 1
#